Protein AF-A0A969S1Q4-F1 (afdb_monomer)

Structure (mmCIF, N/CA/C/O backbone):
data_AF-A0A969S1Q4-F1
#
_entry.id   AF-A0A969S1Q4-F1
#
loop_
_atom_site.group_PDB
_atom_site.id
_atom_site.type_symbol
_atom_site.label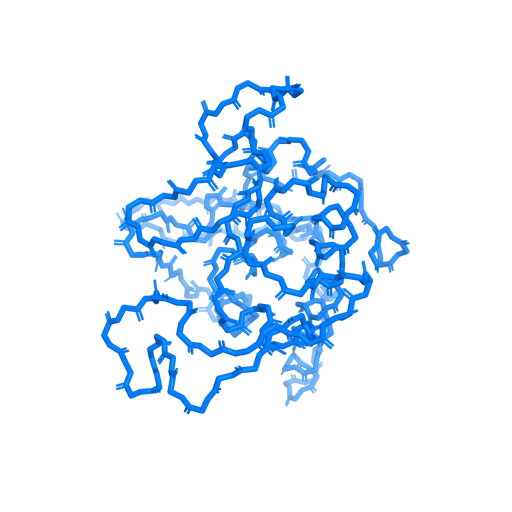_atom_id
_atom_site.label_alt_id
_atom_site.label_comp_id
_atom_site.label_asym_id
_atom_site.label_entity_id
_atom_site.label_seq_id
_atom_site.pdbx_PDB_ins_code
_atom_site.Cartn_x
_atom_site.Cartn_y
_atom_site.Cartn_z
_atom_site.occupancy
_atom_site.B_iso_or_equiv
_atom_site.auth_seq_id
_atom_site.auth_comp_id
_atom_site.auth_asym_id
_atom_site.auth_atom_id
_atom_site.pdbx_PDB_model_num
ATOM 1 N N . MET A 1 1 ? -5.983 10.208 -3.958 1.00 94.31 1 MET A N 1
ATOM 2 C CA . MET A 1 1 ? -5.210 9.302 -3.082 1.00 94.31 1 MET A CA 1
ATOM 3 C C . MET A 1 1 ? -3.833 8.985 -3.649 1.00 94.31 1 MET A C 1
ATOM 5 O O . MET A 1 1 ? -2.871 9.273 -2.961 1.00 94.31 1 MET A O 1
ATOM 9 N N . LEU A 1 2 ? -3.714 8.423 -4.861 1.00 96.69 2 LEU A N 1
ATOM 10 C CA . LEU A 1 2 ? -2.419 7.967 -5.396 1.00 96.69 2 LEU A CA 1
ATOM 11 C C . LEU A 1 2 ? -1.322 9.044 -5.424 1.00 96.69 2 LEU A C 1
ATOM 13 O O . LEU A 1 2 ? -0.219 8.782 -4.967 1.00 96.69 2 LEU A O 1
ATOM 17 N N . GLU A 1 3 ? -1.634 10.271 -5.847 1.00 96.69 3 GLU A N 1
ATOM 18 C CA . GLU A 1 3 ? -0.671 11.383 -5.782 1.00 96.69 3 GLU A CA 1
ATOM 19 C C . GLU A 1 3 ? -0.162 11.642 -4.357 1.00 96.69 3 GLU A C 1
ATOM 21 O O . GLU A 1 3 ? 1.042 11.696 -4.127 1.00 96.69 3 GLU A O 1
ATOM 26 N N . ALA A 1 4 ? -1.068 11.723 -3.379 1.00 97.44 4 ALA A N 1
ATOM 27 C CA . ALA A 1 4 ? -0.697 11.913 -1.980 1.00 97.44 4 ALA A CA 1
ATOM 28 C C . ALA A 1 4 ? 0.119 10.732 -1.430 1.00 97.44 4 ALA A C 1
ATOM 30 O O . ALA A 1 4 ? 1.036 10.943 -0.641 1.00 97.44 4 ALA A O 1
ATOM 31 N N . LEU A 1 5 ? -0.196 9.502 -1.855 1.00 98.00 5 LEU A N 1
ATOM 32 C CA . LEU A 1 5 ? 0.577 8.322 -1.479 1.00 98.00 5 LEU A CA 1
ATOM 33 C C . LEU A 1 5 ? 1.995 8.424 -2.043 1.00 98.00 5 LEU A C 1
ATOM 35 O O . LEU A 1 5 ? 2.942 8.331 -1.278 1.00 98.00 5 LEU A O 1
ATOM 39 N N . GLY A 1 6 ? 2.148 8.737 -3.332 1.00 98.25 6 GLY A N 1
ATOM 40 C CA . GLY A 1 6 ? 3.461 8.922 -3.954 1.00 98.25 6 GLY A CA 1
ATOM 41 C C . GLY A 1 6 ? 4.316 9.982 -3.255 1.00 98.25 6 GLY A C 1
ATOM 42 O O . GLY A 1 6 ? 5.503 9.763 -3.009 1.00 98.25 6 GLY A O 1
ATOM 43 N N . VAL A 1 7 ? 3.707 11.102 -2.851 1.00 98.25 7 VAL A N 1
ATOM 44 C CA . VAL A 1 7 ? 4.383 12.133 -2.046 1.00 98.25 7 VAL A CA 1
ATOM 45 C C . VAL A 1 7 ? 4.812 11.583 -0.685 1.00 98.25 7 VAL A C 1
ATOM 47 O O . VAL A 1 7 ? 5.955 11.777 -0.283 1.00 98.25 7 VAL A O 1
ATOM 50 N N . ARG A 1 8 ? 3.928 10.874 0.028 1.00 97.75 8 ARG A N 1
ATOM 51 C CA . ARG A 1 8 ? 4.230 10.316 1.359 1.00 97.75 8 ARG A CA 1
ATOM 52 C C . ARG A 1 8 ? 5.333 9.259 1.332 1.00 97.75 8 ARG A C 1
ATOM 54 O O . ARG A 1 8 ? 6.093 9.160 2.295 1.00 97.75 8 ARG A O 1
ATOM 61 N N . GLU A 1 9 ? 5.368 8.485 0.258 1.00 97.19 9 GLU A N 1
ATOM 62 C CA . GLU A 1 9 ? 6.267 7.359 0.028 1.00 97.19 9 GLU A CA 1
ATOM 63 C C . GLU A 1 9 ? 7.677 7.797 -0.398 1.00 97.19 9 GLU A C 1
ATOM 65 O O . GLU A 1 9 ? 8.672 7.184 -0.017 1.00 97.19 9 GLU A O 1
ATOM 70 N N . THR A 1 10 ? 7.778 8.877 -1.176 1.00 97.62 10 THR A N 1
ATOM 71 C CA . THR A 1 10 ? 9.056 9.334 -1.757 1.00 97.62 10 THR A CA 1
ATOM 72 C C . THR A 1 10 ? 9.608 10.607 -1.117 1.00 97.62 10 THR A C 1
ATOM 74 O O . THR A 1 10 ? 10.796 10.894 -1.242 1.00 97.62 10 THR A O 1
ATOM 77 N N . GLY A 1 11 ? 8.756 11.411 -0.475 1.00 97.19 11 GLY A N 1
ATOM 78 C CA . GLY A 1 11 ? 9.087 12.764 -0.024 1.00 97.19 11 GLY A CA 1
ATOM 79 C C . GLY A 1 11 ? 9.216 13.796 -1.154 1.00 97.19 11 GLY A C 1
ATOM 80 O O . GLY A 1 11 ? 9.502 14.960 -0.880 1.00 97.19 11 GLY A O 1
ATOM 81 N N . LEU A 1 12 ? 9.008 13.400 -2.414 1.00 98.00 12 LEU A N 1
ATOM 82 C CA . LEU A 1 12 ? 9.041 14.292 -3.573 1.00 98.00 12 LEU A CA 1
ATOM 83 C C . LEU A 1 12 ? 7.666 14.916 -3.816 1.00 98.00 12 LEU A C 1
ATOM 85 O O . LEU A 1 12 ? 6.637 14.315 -3.504 1.00 98.00 12 LEU A O 1
ATOM 89 N N . LEU A 1 13 ? 7.648 16.110 -4.409 1.00 97.56 13 LEU A N 1
ATOM 90 C CA . LEU A 1 13 ? 6.416 16.843 -4.706 1.00 97.56 13 LEU A CA 1
ATOM 91 C C . LEU A 1 13 ? 5.516 16.079 -5.690 1.00 97.56 13 LEU A C 1
ATOM 93 O O . LEU A 1 13 ? 5.988 15.315 -6.531 1.00 97.56 13 LEU A O 1
ATOM 97 N N . SER A 1 14 ? 4.203 16.312 -5.596 1.00 96.44 14 SER A N 1
ATOM 98 C CA . SER A 1 14 ? 3.231 15.723 -6.526 1.00 96.44 14 SER A CA 1
ATOM 99 C C . SER A 1 14 ? 3.554 16.138 -7.962 1.00 96.44 14 SER A C 1
ATOM 101 O O . SER A 1 14 ? 3.883 17.296 -8.222 1.00 96.44 14 SER A O 1
ATOM 103 N N . GLY A 1 15 ? 3.485 15.176 -8.882 1.00 93.88 15 GLY A N 1
ATOM 104 C CA . GLY A 1 15 ? 3.857 15.367 -10.282 1.00 93.88 15 GLY A CA 1
ATOM 105 C C . GLY A 1 15 ? 5.363 15.362 -10.580 1.00 93.88 15 GLY A C 1
ATOM 106 O O . GLY A 1 15 ? 5.715 15.426 -11.757 1.00 93.88 15 GLY A O 1
ATOM 107 N N . ASP A 1 16 ? 6.257 15.245 -9.588 1.00 97.75 16 ASP A N 1
ATOM 108 C CA . ASP A 1 16 ? 7.690 15.077 -9.865 1.00 97.75 16 ASP A CA 1
ATOM 109 C C . ASP A 1 16 ? 7.940 13.702 -10.524 1.00 97.75 16 ASP A C 1
ATOM 111 O O . ASP A 1 16 ? 7.713 12.663 -9.893 1.00 97.75 16 ASP A O 1
ATOM 115 N N . PRO A 1 17 ? 8.434 13.642 -11.778 1.00 96.44 17 PRO A N 1
ATOM 116 C CA . PRO A 1 17 ? 8.669 12.373 -12.465 1.00 96.44 17 PRO A CA 1
ATOM 117 C C . PRO A 1 17 ? 9.709 11.489 -11.761 1.00 96.44 17 PRO A C 1
ATOM 119 O O . PRO A 1 17 ? 9.701 10.271 -11.953 1.00 96.44 17 PRO A O 1
ATOM 122 N N . LYS A 1 18 ? 10.572 12.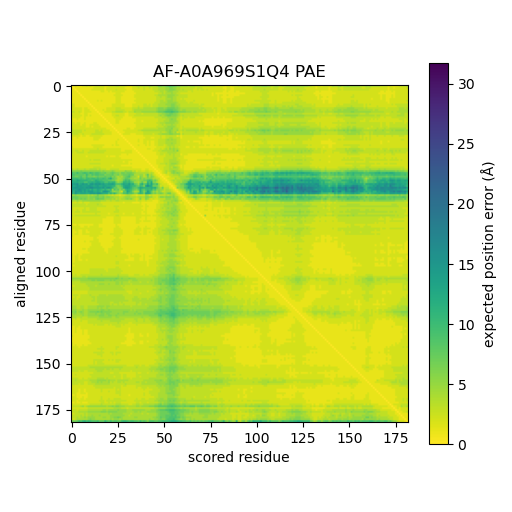060 -10.909 1.00 98.00 18 LYS A N 1
ATOM 123 C CA . LYS A 1 18 ? 11.550 11.297 -10.124 1.00 98.00 18 LYS A CA 1
ATOM 124 C C . LYS A 1 18 ? 10.899 10.376 -9.099 1.00 98.00 18 LYS A C 1
ATOM 126 O O . LYS A 1 18 ? 11.549 9.424 -8.677 1.00 98.00 18 LYS A O 1
ATOM 131 N N . GLN A 1 19 ? 9.623 10.579 -8.757 1.00 98.50 19 GLN A N 1
ATOM 132 C CA . GLN A 1 19 ? 8.876 9.642 -7.916 1.00 98.50 19 GLN A CA 1
ATOM 133 C C . GLN A 1 19 ? 8.931 8.214 -8.473 1.00 98.50 19 GLN A C 1
ATOM 135 O O . GLN A 1 19 ? 9.213 7.275 -7.736 1.00 98.50 19 GLN A O 1
ATOM 140 N N . TYR A 1 20 ? 8.745 8.038 -9.785 1.00 98.62 20 TYR A N 1
ATOM 141 C CA . TYR A 1 20 ? 8.738 6.713 -10.418 1.00 98.62 20 TYR A CA 1
ATOM 142 C C . TYR A 1 20 ? 10.112 6.041 -10.458 1.00 98.62 20 TYR A C 1
ATOM 144 O O . TYR A 1 20 ? 10.186 4.820 -10.582 1.00 98.62 20 TYR A O 1
ATOM 152 N N . GLN A 1 21 ? 11.188 6.819 -10.342 1.00 98.31 21 GLN A N 1
ATOM 153 C CA . GLN A 1 21 ? 12.570 6.336 -10.357 1.00 98.31 21 GLN A CA 1
ATOM 154 C C . GLN A 1 21 ? 13.163 6.208 -8.947 1.00 98.31 21 GLN A C 1
ATOM 156 O O . GLN A 1 21 ? 14.317 5.809 -8.804 1.00 98.31 21 GLN A O 1
ATOM 161 N N . PHE A 1 22 ? 12.391 6.549 -7.912 1.00 97.94 22 PHE A N 1
ATOM 162 C CA . PHE A 1 22 ? 12.864 6.574 -6.538 1.00 97.94 22 PHE A CA 1
ATOM 163 C C . PHE A 1 22 ? 13.159 5.164 -6.018 1.00 97.94 22 PHE A C 1
ATOM 165 O O . PHE A 1 22 ? 12.398 4.225 -6.251 1.00 97.94 22 PHE A O 1
ATOM 172 N N . GLU A 1 23 ? 14.244 5.027 -5.266 1.00 97.12 23 GLU A N 1
ATOM 173 C CA . GLU A 1 23 ? 14.559 3.830 -4.496 1.00 97.12 23 GLU A CA 1
ATOM 174 C C . GLU A 1 23 ? 15.027 4.254 -3.109 1.00 97.12 23 GLU A C 1
ATOM 176 O O . GLU A 1 23 ? 15.931 5.082 -2.982 1.00 97.12 23 GLU A O 1
ATOM 181 N N . ASN A 1 24 ? 14.402 3.704 -2.069 1.00 93.50 24 ASN A N 1
ATOM 182 C CA . ASN A 1 24 ? 14.787 4.021 -0.700 1.00 93.50 24 ASN A CA 1
ATOM 183 C C . ASN A 1 24 ? 15.969 3.150 -0.219 1.00 93.50 24 ASN A C 1
ATOM 185 O O . ASN A 1 24 ? 16.276 2.120 -0.825 1.00 93.50 24 ASN A O 1
ATOM 189 N N . PRO A 1 25 ? 16.620 3.499 0.908 1.00 91.44 25 PRO A N 1
ATOM 190 C CA . PRO A 1 25 ? 17.728 2.711 1.462 1.00 91.44 25 PRO A CA 1
ATOM 191 C C . PRO A 1 25 ? 17.381 1.262 1.857 1.00 91.44 25 PRO A C 1
ATOM 193 O O . PRO A 1 25 ? 18.283 0.461 2.079 1.00 91.44 25 PRO A O 1
ATOM 196 N N . LEU A 1 26 ? 16.091 0.914 1.947 1.00 88.75 26 LEU A N 1
ATOM 197 C CA . LEU A 1 26 ? 15.588 -0.445 2.200 1.00 88.75 26 LEU A CA 1
ATOM 198 C C . LEU A 1 26 ? 15.234 -1.201 0.900 1.00 88.75 26 LEU A C 1
ATOM 200 O O . LEU A 1 26 ? 14.596 -2.265 0.955 1.00 88.75 26 LEU A O 1
ATOM 204 N N . SER A 1 27 ? 15.639 -0.640 -0.246 1.00 92.62 27 SER A N 1
ATOM 205 C CA . SER A 1 27 ? 15.500 -1.161 -1.609 1.00 92.62 27 SER A CA 1
ATOM 206 C C . SER A 1 27 ? 14.059 -1.383 -2.074 1.00 92.62 27 SER A C 1
ATOM 208 O O . SER A 1 27 ? 13.798 -2.229 -2.935 1.00 92.62 27 SER A O 1
ATOM 210 N N . PHE A 1 28 ? 13.112 -0.618 -1.523 1.00 95.31 28 PHE A N 1
ATOM 211 C CA . PHE A 1 28 ? 11.793 -0.459 -2.134 1.00 95.31 28 PHE A CA 1
ATOM 212 C C . PHE A 1 28 ? 11.875 0.532 -3.294 1.00 95.31 28 PHE A C 1
ATOM 214 O O . PHE A 1 28 ? 12.630 1.500 -3.227 1.00 95.31 28 PHE A O 1
ATOM 221 N N . ILE A 1 29 ? 11.112 0.279 -4.358 1.00 98.12 29 ILE A N 1
ATOM 222 C CA . ILE A 1 29 ? 11.301 0.954 -5.648 1.00 98.12 29 ILE A CA 1
ATOM 223 C C . ILE A 1 29 ? 10.025 1.620 -6.168 1.00 98.12 29 ILE A C 1
ATOM 225 O O . ILE A 1 29 ? 8.917 1.126 -5.968 1.00 98.12 29 ILE A O 1
ATOM 229 N N . GLY A 1 30 ? 10.194 2.698 -6.926 1.00 98.50 30 GLY A N 1
ATOM 230 C CA . GLY A 1 30 ? 9.130 3.407 -7.624 1.00 98.50 30 GLY A CA 1
ATOM 231 C C . GLY A 1 30 ? 8.284 4.314 -6.734 1.00 98.50 30 GLY A C 1
ATOM 232 O O . GLY A 1 30 ? 8.464 4.388 -5.519 1.00 98.50 30 GLY A O 1
ATOM 233 N N . LYS A 1 31 ? 7.306 4.983 -7.352 1.00 98.75 31 LYS A N 1
ATOM 234 C CA . LYS A 1 31 ? 6.470 6.015 -6.712 1.00 98.75 31 LYS A CA 1
ATOM 235 C C . LYS A 1 31 ? 5.746 5.502 -5.468 1.00 98.75 31 LYS A C 1
ATOM 237 O O . LYS A 1 31 ? 5.519 6.263 -4.539 1.00 98.75 31 LYS A O 1
ATOM 242 N N . TYR A 1 32 ? 5.430 4.209 -5.442 1.00 98.50 32 TYR A N 1
ATOM 243 C CA . TYR A 1 32 ? 4.649 3.556 -4.391 1.00 98.50 32 TYR A CA 1
ATOM 244 C C . TYR A 1 32 ? 5.462 2.557 -3.552 1.00 98.50 32 TYR A C 1
ATOM 246 O O . TYR A 1 32 ? 4.879 1.627 -3.007 1.00 98.50 32 TYR A O 1
ATOM 254 N N . GLN A 1 33 ? 6.797 2.684 -3.524 1.00 97.56 33 GLN A N 1
ATOM 255 C CA . GLN A 1 33 ? 7.708 1.838 -2.730 1.00 97.56 33 GLN A CA 1
ATOM 256 C C . GLN A 1 33 ? 7.386 0.336 -2.833 1.00 97.56 33 GLN A C 1
ATOM 258 O O . GLN A 1 33 ? 7.159 -0.357 -1.843 1.00 97.56 33 GLN A O 1
ATOM 263 N N . PHE A 1 34 ? 7.374 -0.206 -4.050 1.00 97.69 34 PHE A N 1
ATOM 264 C CA . PHE A 1 34 ? 7.146 -1.630 -4.274 1.00 97.69 34 PHE A CA 1
ATOM 265 C C . PHE A 1 34 ? 8.293 -2.467 -3.696 1.00 97.69 34 PHE A C 1
ATOM 267 O O . PHE A 1 34 ? 9.466 -2.231 -3.990 1.00 97.69 34 PHE A O 1
ATOM 274 N N . GLY A 1 35 ? 7.951 -3.483 -2.903 1.00 94.06 35 GLY A N 1
ATOM 275 C CA . GLY A 1 35 ? 8.889 -4.509 -2.440 1.00 94.06 35 GLY A CA 1
ATOM 276 C C . GLY A 1 35 ? 8.829 -5.780 -3.291 1.00 94.06 35 GLY A C 1
ATOM 277 O O . GLY A 1 35 ? 7.844 -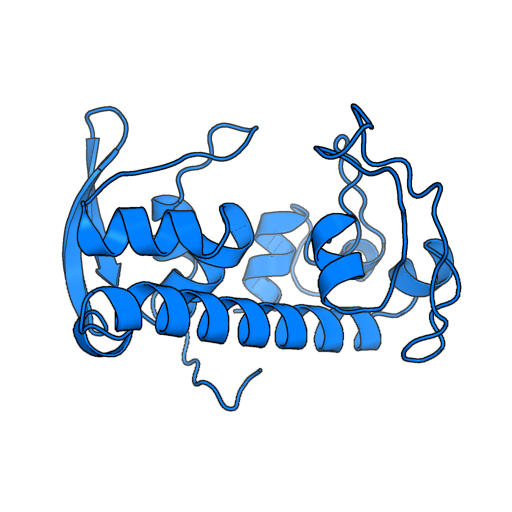6.022 -3.993 1.00 94.06 35 GLY A O 1
ATOM 278 N N . GLU A 1 36 ? 9.850 -6.634 -3.177 1.00 92.50 36 GLU A N 1
ATOM 279 C CA . GLU A 1 36 ? 9.932 -7.899 -3.925 1.00 92.50 36 GLU A CA 1
ATOM 280 C C . GLU A 1 36 ? 8.703 -8.787 -3.716 1.00 92.50 36 GLU A C 1
ATOM 282 O O . GLU A 1 36 ? 8.103 -9.222 -4.694 1.00 92.50 36 GLU A O 1
ATOM 287 N N . ILE A 1 37 ? 8.270 -8.993 -2.465 1.00 91.56 37 ILE A N 1
ATOM 288 C CA . ILE A 1 37 ? 7.093 -9.821 -2.148 1.00 91.56 37 ILE A CA 1
ATOM 289 C C . ILE A 1 37 ? 5.859 -9.321 -2.899 1.00 91.56 37 ILE A C 1
ATOM 291 O O . ILE A 1 37 ? 5.119 -10.117 -3.473 1.00 91.56 37 ILE A O 1
ATOM 295 N N . LEU A 1 38 ? 5.634 -8.006 -2.921 1.00 95.44 38 LEU A N 1
ATOM 296 C CA . LEU A 1 38 ? 4.480 -7.443 -3.607 1.00 95.44 38 LEU A CA 1
ATOM 297 C C . LEU A 1 38 ? 4.577 -7.688 -5.115 1.00 95.44 38 LEU A C 1
ATOM 299 O O . LEU A 1 38 ? 3.626 -8.189 -5.706 1.00 95.44 38 LEU A O 1
ATOM 303 N N . LEU A 1 39 ? 5.730 -7.428 -5.737 1.00 97.38 39 LEU A N 1
ATOM 304 C CA . LEU A 1 39 ? 5.901 -7.673 -7.174 1.00 97.38 39 LEU A CA 1
ATOM 305 C C . LEU A 1 39 ? 5.875 -9.164 -7.546 1.00 97.38 39 LEU A C 1
ATOM 307 O O . LEU A 1 39 ? 5.467 -9.490 -8.664 1.00 97.38 39 LEU A O 1
ATOM 311 N N . ILE A 1 40 ? 6.215 -10.068 -6.620 1.00 95.88 40 ILE A N 1
ATOM 312 C CA . ILE A 1 40 ? 5.985 -11.515 -6.761 1.00 95.88 40 ILE A CA 1
ATOM 313 C C . ILE A 1 40 ? 4.488 -11.815 -6.759 1.00 95.88 40 ILE A C 1
ATOM 315 O O . ILE A 1 40 ? 3.991 -12.452 -7.687 1.00 95.88 40 ILE A O 1
ATOM 319 N N . ARG A 1 41 ? 3.744 -11.308 -5.768 1.00 95.69 41 ARG A N 1
ATOM 320 C CA . ARG A 1 41 ? 2.287 -11.504 -5.671 1.00 95.69 41 ARG A CA 1
ATOM 321 C C . ARG A 1 41 ? 1.538 -10.946 -6.880 1.00 95.69 41 ARG A C 1
ATOM 323 O O . ARG A 1 41 ? 0.566 -11.547 -7.325 1.00 95.69 41 ARG A O 1
ATOM 330 N N . LEU A 1 42 ? 2.007 -9.828 -7.430 1.00 97.94 42 LEU A N 1
ATOM 331 C CA . LEU A 1 42 ? 1.457 -9.218 -8.641 1.00 97.94 42 LEU A CA 1
ATOM 332 C C . LEU A 1 42 ? 1.955 -9.886 -9.935 1.00 97.94 42 LEU A C 1
ATOM 334 O O . LEU A 1 42 ? 1.493 -9.548 -11.023 1.00 97.94 42 LEU A O 1
ATOM 338 N N . GLY A 1 43 ? 2.897 -10.828 -9.854 1.00 98.00 43 GLY A N 1
ATOM 339 C CA . GLY A 1 43 ? 3.402 -11.583 -10.999 1.00 98.00 43 GLY A CA 1
ATOM 340 C C . GLY A 1 43 ? 4.338 -10.806 -11.927 1.00 98.00 43 GLY A C 1
ATOM 341 O O . GLY A 1 43 ? 4.567 -11.257 -13.048 1.00 98.00 43 GLY A O 1
ATOM 342 N N . TYR A 1 44 ? 4.885 -9.665 -11.499 1.00 98.25 44 TYR A N 1
ATOM 343 C CA . TYR A 1 44 ? 5.939 -8.935 -12.224 1.00 98.25 44 TYR A CA 1
ATOM 344 C C . TYR A 1 44 ? 7.323 -9.554 -12.012 1.00 98.25 44 TYR A C 1
ATOM 346 O O . TYR A 1 44 ? 8.216 -9.401 -12.848 1.00 98.25 44 TYR A O 1
ATOM 354 N N . TYR A 1 45 ? 7.489 -10.281 -10.911 1.00 97.50 45 TYR A N 1
ATOM 355 C CA . TYR A 1 45 ? 8.771 -10.785 -10.455 1.00 97.50 45 TYR A CA 1
ATOM 356 C C . TYR A 1 45 ? 8.644 -12.213 -9.903 1.00 97.50 45 TYR A C 1
ATOM 358 O O . TYR A 1 45 ? 7.561 -12.646 -9.517 1.00 97.50 45 TYR A O 1
ATOM 366 N N . LYS A 1 46 ? 9.733 -12.980 -9.923 1.00 94.75 46 LYS A N 1
ATOM 367 C CA . LYS A 1 46 ? 9.822 -14.345 -9.389 1.00 94.75 46 LYS A CA 1
ATOM 368 C C . LYS A 1 46 ? 11.162 -14.517 -8.694 1.00 94.75 46 LYS A C 1
ATOM 370 O O . LYS A 1 46 ? 12.191 -14.288 -9.319 1.00 94.75 46 LYS A O 1
ATOM 375 N N . ALA A 1 47 ? 11.146 -14.965 -7.450 1.00 90.88 47 ALA A N 1
ATOM 376 C CA . ALA A 1 47 ? 12.345 -15.311 -6.706 1.00 90.88 47 ALA A CA 1
ATOM 377 C C . ALA A 1 47 ? 12.015 -16.452 -5.741 1.00 90.88 47 ALA A C 1
ATOM 379 O O . ALA A 1 47 ? 10.943 -16.439 -5.134 1.00 90.88 47 ALA A O 1
ATOM 380 N N . ASP A 1 48 ? 12.926 -17.415 -5.614 1.00 83.25 48 ASP A N 1
ATOM 381 C CA . ASP A 1 48 ? 12.799 -18.517 -4.651 1.00 83.25 48 ASP A CA 1
ATOM 382 C C . ASP A 1 48 ? 13.335 -18.114 -3.269 1.00 83.25 48 ASP A C 1
ATOM 384 O O . ASP A 1 48 ? 12.857 -18.596 -2.246 1.00 83.25 48 ASP A O 1
ATOM 388 N N . ILE A 1 49 ? 14.287 -17.175 -3.252 1.00 79.00 49 ILE A N 1
ATOM 389 C CA . ILE A 1 49 ? 14.869 -16.549 -2.066 1.00 79.00 49 ILE A CA 1
ATOM 390 C C . ILE A 1 49 ? 14.634 -15.041 -2.184 1.00 79.00 49 ILE A C 1
ATOM 392 O O . ILE A 1 49 ? 14.976 -14.443 -3.202 1.00 79.00 49 ILE A O 1
ATOM 396 N N . TYR A 1 50 ? 14.030 -14.431 -1.167 1.00 80.94 50 TYR A N 1
ATOM 397 C CA . TYR A 1 50 ? 13.743 -12.992 -1.126 1.00 80.94 50 TYR A CA 1
ATOM 398 C C . TYR A 1 50 ? 13.669 -12.497 0.320 1.00 80.94 50 TYR A C 1
ATOM 400 O O . TYR A 1 50 ? 13.688 -13.294 1.262 1.00 80.94 50 TYR A O 1
ATOM 408 N N . TYR A 1 51 ? 13.592 -11.177 0.518 1.00 76.50 51 TYR A N 1
ATOM 409 C CA . TYR A 1 51 ? 13.538 -10.589 1.860 1.00 76.50 51 TYR A CA 1
ATOM 410 C C . TYR A 1 51 ? 12.432 -11.208 2.733 1.00 76.50 51 TYR A C 1
ATOM 412 O O . TYR A 1 51 ? 11.255 -11.151 2.379 1.00 76.50 51 TYR A O 1
ATOM 420 N N . GLY A 1 52 ? 12.804 -11.778 3.884 1.00 76.12 52 GLY A N 1
ATOM 421 C CA . GLY A 1 52 ? 11.874 -12.478 4.784 1.00 76.12 52 GLY A CA 1
ATOM 422 C C . GLY A 1 52 ? 11.595 -13.942 4.412 1.00 76.12 52 GLY A C 1
ATOM 423 O O . GLY A 1 52 ? 10.818 -14.606 5.094 1.00 76.12 52 GLY A O 1
ATOM 424 N N . HIS A 1 53 ? 12.241 -14.458 3.364 1.00 75.75 53 HIS A N 1
ATOM 425 C CA . HIS A 1 53 ? 12.219 -15.858 2.945 1.00 75.75 53 HIS A CA 1
ATOM 426 C C . HIS A 1 53 ? 13.603 -16.270 2.411 1.00 75.75 53 HIS A C 1
ATOM 428 O O . HIS A 1 53 ? 13.819 -16.432 1.212 1.00 75.75 53 HIS A O 1
ATOM 434 N N . GLY A 1 54 ? 14.570 -16.379 3.325 1.00 72.81 54 GLY A N 1
ATOM 435 C CA . GLY A 1 54 ? 15.937 -16.826 3.033 1.00 72.81 54 GLY A CA 1
ATOM 436 C C . GLY A 1 54 ? 16.939 -15.727 2.657 1.00 72.81 54 GLY A C 1
ATOM 437 O O . GLY A 1 54 ? 18.128 -16.023 2.603 1.00 72.81 54 GLY A O 1
ATOM 438 N N . ALA A 1 55 ? 16.501 -14.480 2.437 1.00 74.31 55 ALA A N 1
ATOM 439 C CA . ALA A 1 55 ? 17.395 -13.326 2.296 1.00 74.31 55 ALA A CA 1
ATOM 440 C C . ALA A 1 55 ? 17.148 -12.258 3.369 1.00 74.31 55 ALA A C 1
ATOM 442 O O . ALA A 1 55 ? 16.007 -11.974 3.750 1.00 74.31 55 ALA A O 1
ATOM 443 N N . ASP A 1 56 ? 18.238 -11.606 3.776 1.00 74.81 56 ASP A N 1
ATOM 444 C CA . ASP A 1 56 ? 18.243 -10.532 4.777 1.00 74.81 56 ASP A CA 1
ATOM 445 C C . ASP A 1 56 ? 17.978 -9.144 4.169 1.00 74.81 56 ASP A C 1
ATOM 447 O O . ASP A 1 56 ? 17.786 -8.163 4.887 1.00 74.81 56 ASP A O 1
ATOM 451 N N . LYS A 1 57 ? 17.947 -9.038 2.834 1.00 74.31 57 LYS A N 1
ATOM 452 C CA . LYS A 1 57 ? 17.735 -7.784 2.094 1.00 74.31 57 LYS A CA 1
ATOM 453 C C . LYS A 1 57 ? 16.956 -8.005 0.795 1.00 74.31 57 LYS A C 1
ATOM 455 O O . LYS A 1 57 ? 16.869 -9.128 0.313 1.00 74.31 57 LYS A O 1
ATOM 460 N N . LYS A 1 58 ? 16.405 -6.917 0.242 1.00 76.38 58 LYS A N 1
ATOM 461 C CA . LYS A 1 58 ? 15.775 -6.892 -1.089 1.00 76.38 58 LYS A CA 1
ATOM 462 C C . LYS A 1 58 ? 16.831 -6.516 -2.117 1.00 76.38 58 LYS A C 1
ATOM 464 O O . LYS A 1 58 ? 17.169 -5.345 -2.247 1.00 76.38 58 LYS A O 1
ATOM 469 N N . ASP A 1 59 ? 17.398 -7.488 -2.804 1.00 81.12 59 ASP A N 1
ATOM 470 C CA . ASP A 1 59 ? 18.508 -7.252 -3.732 1.00 81.12 59 ASP A CA 1
ATOM 471 C C . ASP A 1 59 ? 18.139 -7.453 -5.201 1.00 81.12 59 ASP A C 1
ATOM 473 O O . ASP A 1 59 ? 18.968 -7.203 -6.075 1.00 81.12 59 ASP A O 1
ATOM 477 N N . TRP A 1 60 ? 16.883 -7.807 -5.482 1.00 88.50 60 TRP A N 1
ATOM 478 C CA . TRP A 1 60 ? 16.366 -7.942 -6.836 1.00 88.50 60 TRP A CA 1
ATOM 479 C C . TRP A 1 60 ? 17.123 -9.007 -7.672 1.00 88.50 60 TRP A C 1
ATOM 481 O O . TRP A 1 60 ? 17.234 -8.860 -8.891 1.00 88.50 60 TRP A O 1
ATOM 491 N N . GLN A 1 61 ? 17.618 -10.084 -7.030 1.00 85.62 61 GLN A N 1
ATOM 492 C CA . GLN A 1 61 ? 18.404 -11.173 -7.654 1.00 85.62 61 GLN A CA 1
ATOM 493 C C . GLN A 1 61 ? 17.603 -12.252 -8.414 1.00 85.62 61 GLN A C 1
ATOM 495 O O . GLN A 1 61 ? 18.172 -13.077 -9.127 1.00 85.62 61 GLN A O 1
ATOM 500 N N . GLY A 1 62 ? 16.286 -12.277 -8.261 1.00 88.62 62 GLY A N 1
ATOM 501 C CA . GLY A 1 62 ? 15.366 -13.128 -9.007 1.00 88.62 62 GLY A CA 1
ATOM 502 C C . GLY A 1 62 ? 15.138 -12.673 -10.453 1.00 88.62 62 GLY A C 1
ATOM 503 O O . GLY A 1 62 ? 15.941 -11.985 -11.082 1.00 88.62 62 GLY A O 1
ATOM 504 N N . ARG A 1 63 ? 14.002 -13.079 -11.022 1.00 95.19 63 ARG A N 1
ATOM 505 C CA . ARG A 1 63 ? 13.680 -12.913 -12.441 1.00 95.19 63 ARG A CA 1
ATOM 506 C C . ARG A 1 63 ? 12.393 -12.129 -12.660 1.00 95.19 63 ARG A C 1
ATOM 508 O O . ARG A 1 63 ? 11.318 -12.517 -12.210 1.00 95.19 63 ARG A O 1
ATOM 515 N N . TRP A 1 64 ? 12.480 -11.088 -13.477 1.00 97.50 64 TRP A N 1
ATOM 516 C CA . TRP A 1 64 ? 11.324 -10.356 -13.994 1.00 97.50 64 TRP A CA 1
ATOM 517 C C . TRP A 1 64 ? 10.575 -11.177 -15.054 1.00 97.50 64 TRP A C 1
ATOM 519 O O . TRP A 1 64 ? 11.173 -11.878 -15.875 1.00 97.50 64 TRP A O 1
ATOM 529 N N . THR A 1 65 ? 9.245 -11.132 -15.030 1.00 98.00 65 THR A N 1
ATOM 530 C CA . THR A 1 65 ? 8.399 -12.092 -15.764 1.00 98.00 65 THR A CA 1
ATOM 531 C C . THR A 1 65 ? 8.034 -11.667 -17.181 1.00 98.00 65 THR A C 1
ATOM 533 O O . THR A 1 65 ? 7.460 -12.478 -17.907 1.00 98.00 65 THR A O 1
ATOM 536 N N . LYS A 1 66 ? 8.353 -10.428 -17.584 1.00 97.81 66 LYS A N 1
ATOM 537 C CA . LYS A 1 66 ? 7.850 -9.764 -18.802 1.00 97.81 66 LYS A CA 1
ATOM 538 C C . LYS A 1 66 ? 6.365 -9.393 -18.755 1.00 97.81 66 LYS A C 1
ATOM 540 O O . LYS A 1 66 ? 5.822 -8.969 -19.776 1.00 97.81 66 LYS A O 1
ATOM 545 N N . LYS A 1 67 ? 5.693 -9.497 -17.598 1.00 98.31 67 LYS A N 1
ATOM 546 C CA . LYS A 1 67 ? 4.325 -8.979 -17.435 1.00 98.31 67 LYS A CA 1
ATOM 547 C C . LYS A 1 67 ? 4.298 -7.495 -17.813 1.00 98.31 67 LYS A C 1
ATOM 549 O O . LYS A 1 67 ? 5.140 -6.727 -17.357 1.00 98.31 67 LYS A O 1
ATOM 554 N N . LYS A 1 68 ? 3.364 -7.114 -18.694 1.00 98.00 68 LYS A N 1
ATOM 555 C CA . LYS A 1 68 ? 3.262 -5.751 -19.261 1.00 98.00 68 LYS A CA 1
ATOM 556 C C . LYS A 1 68 ? 4.577 -5.254 -19.886 1.00 98.00 68 LYS A C 1
ATOM 558 O O . LYS A 1 68 ? 4.888 -4.071 -19.864 1.00 98.00 68 LYS A O 1
ATOM 563 N N . GLY A 1 69 ? 5.374 -6.177 -20.421 1.00 97.88 69 GLY A N 1
ATOM 564 C CA . GLY A 1 69 ? 6.670 -5.881 -21.021 1.00 97.88 69 GLY A CA 1
ATOM 565 C C . GLY A 1 69 ? 7.802 -5.642 -20.019 1.00 97.88 69 GLY A C 1
ATOM 566 O O . GLY A 1 69 ? 8.912 -5.379 -20.466 1.00 97.88 69 GLY A O 1
ATOM 567 N N . ILE A 1 70 ? 7.584 -5.751 -18.705 1.00 98.44 70 ILE A N 1
ATOM 568 C CA . ILE A 1 70 ? 8.616 -5.491 -17.690 1.00 98.44 70 ILE A CA 1
ATOM 569 C C . ILE A 1 70 ? 9.534 -6.703 -17.509 1.00 98.44 70 ILE A C 1
ATOM 571 O O . ILE A 1 70 ? 9.158 -7.716 -16.920 1.00 98.44 70 ILE A O 1
ATOM 575 N N . ASP A 1 71 ? 10.760 -6.583 -18.007 1.00 97.62 71 ASP A N 1
ATOM 576 C CA . ASP A 1 71 ? 11.803 -7.617 -17.997 1.00 97.62 71 ASP A CA 1
ATOM 577 C C . ASP A 1 71 ? 13.004 -7.269 -17.100 1.00 97.62 71 ASP A C 1
ATOM 579 O O . ASP A 1 71 ? 13.939 -8.060 -16.992 1.00 97.62 71 ASP A O 1
ATOM 583 N N . SER A 1 72 ? 12.983 -6.108 -16.443 1.00 97.75 72 SER A N 1
ATOM 584 C CA . SER A 1 72 ? 14.050 -5.640 -15.558 1.00 97.75 72 SER A CA 1
ATOM 585 C C . SER A 1 72 ? 13.553 -4.571 -14.583 1.00 97.75 72 SER A C 1
ATOM 587 O O . SER A 1 72 ? 12.579 -3.862 -14.857 1.00 97.75 72 SER A O 1
ATOM 589 N N . LYS A 1 73 ? 14.281 -4.396 -13.471 1.00 97.50 73 LYS A N 1
ATOM 590 C CA . LYS A 1 73 ? 14.052 -3.320 -12.492 1.00 97.50 73 LYS A CA 1
ATOM 591 C C . LYS A 1 73 ? 14.116 -1.940 -13.143 1.00 97.50 73 LYS A C 1
ATOM 593 O O . LYS A 1 73 ? 13.236 -1.115 -12.922 1.00 97.50 73 LYS A O 1
ATOM 598 N N . LEU A 1 74 ? 15.126 -1.707 -13.986 1.00 97.75 74 LEU A N 1
ATOM 599 C CA . LEU A 1 74 ? 15.288 -0.439 -14.697 1.00 97.75 74 LEU A CA 1
ATOM 600 C C . LEU A 1 74 ? 14.072 -0.133 -15.580 1.00 97.75 74 LEU A C 1
ATOM 602 O O . LEU A 1 74 ? 13.599 1.001 -15.602 1.00 97.75 74 LEU A O 1
ATOM 606 N N . LYS A 1 75 ? 13.530 -1.137 -16.277 1.00 98.38 75 LYS A N 1
ATOM 607 C CA . LYS A 1 75 ? 12.335 -0.956 -17.106 1.00 98.38 75 LYS A CA 1
ATOM 608 C C . LYS A 1 75 ? 11.093 -0.668 -16.268 1.00 98.38 75 LYS A C 1
ATOM 610 O O . LYS A 1 75 ? 10.304 0.184 -16.661 1.00 98.38 75 LYS A O 1
ATOM 615 N N . PHE A 1 76 ? 10.944 -1.307 -15.106 1.00 98.69 76 PHE A N 1
ATOM 616 C CA . PHE A 1 76 ? 9.864 -1.001 -14.161 1.00 98.69 76 PHE A CA 1
ATOM 617 C C . PHE A 1 76 ? 9.931 0.452 -13.658 1.00 98.69 76 PHE A C 1
ATOM 619 O O . PHE A 1 76 ? 8.936 1.176 -13.717 1.00 98.69 76 PHE A O 1
ATOM 626 N N . LEU A 1 77 ? 11.117 0.910 -13.239 1.00 98.44 77 LEU A N 1
ATOM 627 C CA . LEU A 1 77 ? 11.356 2.287 -12.779 1.00 98.44 77 LEU A CA 1
ATOM 628 C C . LEU A 1 77 ? 11.125 3.341 -13.879 1.00 98.44 77 LEU A C 1
ATOM 630 O O . LEU A 1 77 ? 10.741 4.468 -13.587 1.00 98.44 77 LEU A O 1
ATOM 634 N N . ASN A 1 78 ? 11.302 2.969 -15.149 1.00 98.38 78 ASN A N 1
ATOM 635 C CA . ASN A 1 78 ? 11.048 3.837 -16.304 1.00 98.38 78 ASN A CA 1
ATOM 636 C C . ASN A 1 78 ? 9.666 3.635 -16.949 1.00 98.38 78 ASN A C 1
ATOM 638 O O . ASN A 1 78 ? 9.435 4.117 -18.055 1.00 98.38 78 ASN A O 1
ATOM 642 N N . SER A 1 79 ? 8.735 2.947 -16.277 1.00 98.62 79 SER A N 1
ATOM 643 C CA . SER A 1 79 ? 7.379 2.705 -16.790 1.00 98.62 79 SER A CA 1
ATOM 644 C C . SER A 1 79 ? 6.301 3.261 -15.846 1.00 98.62 79 SER A C 1
ATOM 646 O O . SER A 1 79 ? 5.641 2.473 -15.163 1.00 98.62 79 SER A O 1
ATOM 648 N N . PRO A 1 80 ? 6.071 4.593 -15.813 1.00 98.50 80 PRO A N 1
ATOM 649 C CA . PRO A 1 80 ? 5.076 5.217 -14.937 1.00 98.50 80 PRO A CA 1
ATOM 650 C C . PRO A 1 80 ? 3.693 4.563 -15.011 1.00 98.50 80 PRO A C 1
ATOM 652 O O . PRO A 1 80 ? 3.155 4.149 -13.990 1.00 98.50 80 PRO A O 1
ATOM 655 N N . ASN A 1 81 ? 3.168 4.347 -16.223 1.00 98.56 81 ASN A N 1
ATOM 656 C CA . ASN A 1 81 ? 1.856 3.718 -16.421 1.00 98.56 81 ASN A CA 1
ATOM 657 C C . ASN A 1 81 ? 1.780 2.310 -15.813 1.00 98.56 81 ASN A C 1
ATOM 659 O O . ASN A 1 81 ? 0.749 1.925 -15.273 1.00 98.56 81 ASN A O 1
ATOM 663 N N . VAL A 1 82 ? 2.878 1.548 -15.846 1.00 98.75 82 VAL A N 1
ATOM 664 C CA . VAL A 1 82 ? 2.909 0.209 -15.248 1.00 98.75 82 VAL A CA 1
ATOM 665 C C . VAL A 1 82 ? 2.930 0.282 -13.722 1.00 98.75 82 VAL A C 1
ATOM 667 O O . VAL A 1 82 ? 2.313 -0.560 -13.078 1.00 98.75 82 VAL A O 1
ATOM 670 N N . GLN A 1 83 ? 3.571 1.290 -13.124 1.00 98.75 83 GLN A N 1
ATOM 671 C CA . GLN A 1 83 ? 3.503 1.503 -11.674 1.00 98.75 83 GLN A CA 1
ATOM 672 C C . GLN A 1 83 ? 2.094 1.920 -11.228 1.00 98.75 83 GLN A C 1
ATOM 674 O O . GLN A 1 83 ? 1.612 1.421 -10.213 1.00 98.75 83 GLN A O 1
ATOM 679 N N . GLU A 1 84 ? 1.416 2.771 -12.005 1.00 98.38 84 GLU A N 1
ATOM 680 C CA . GLU A 1 84 ? 0.019 3.172 -11.770 1.00 98.38 84 GLU A CA 1
ATOM 681 C C . GLU A 1 84 ? -0.960 1.989 -11.884 1.00 98.38 84 GLU A C 1
ATOM 683 O O . GLU A 1 84 ? -1.893 1.863 -11.090 1.00 98.38 84 GLU A O 1
ATOM 688 N N . GLU A 1 85 ? -0.738 1.079 -12.836 1.00 98.50 85 GLU A N 1
ATOM 689 C CA . GLU A 1 85 ? -1.497 -0.173 -12.923 1.00 98.50 85 GLU A CA 1
ATOM 690 C C . GLU A 1 85 ? -1.167 -1.111 -11.750 1.00 98.50 85 GLU A C 1
ATOM 692 O O . GLU A 1 85 ? -2.070 -1.617 -11.082 1.00 98.50 85 GLU A O 1
ATOM 697 N N . ALA A 1 86 ? 0.117 -1.313 -11.441 1.00 98.69 86 ALA A N 1
ATOM 698 C CA . ALA A 1 86 ? 0.558 -2.244 -10.406 1.00 98.69 86 ALA A CA 1
ATOM 699 C C . ALA A 1 86 ? 0.070 -1.857 -9.001 1.00 98.69 86 ALA A C 1
ATOM 701 O O . ALA A 1 86 ? -0.291 -2.740 -8.222 1.00 98.69 86 ALA A O 1
ATOM 702 N N . ILE A 1 87 ? 0.012 -0.564 -8.658 1.00 98.69 87 ILE A N 1
ATOM 703 C CA . ILE A 1 87 ? -0.506 -0.138 -7.347 1.00 98.69 87 ILE A CA 1
ATOM 704 C C . ILE A 1 87 ? -2.009 -0.411 -7.212 1.00 98.69 87 ILE A C 1
ATOM 706 O O . ILE A 1 87 ? -2.475 -0.801 -6.143 1.00 98.69 87 ILE A O 1
ATOM 710 N N . ARG A 1 88 ? -2.771 -0.293 -8.304 1.00 98.62 88 ARG A N 1
ATOM 711 C CA . ARG A 1 88 ? -4.195 -0.651 -8.326 1.00 98.62 88 ARG A CA 1
ATOM 712 C C . ARG A 1 88 ? -4.381 -2.155 -8.193 1.00 98.62 88 ARG A C 1
ATOM 714 O O . ARG A 1 88 ? -5.156 -2.606 -7.356 1.00 98.62 88 ARG A O 1
ATOM 721 N N . GLU A 1 89 ? -3.588 -2.949 -8.906 1.00 98.44 89 GLU A N 1
ATOM 722 C CA . GLU A 1 89 ? -3.585 -4.398 -8.693 1.00 98.44 89 GLU A CA 1
ATOM 723 C C . GLU A 1 89 ? -3.267 -4.759 -7.226 1.00 98.44 89 GLU A C 1
ATOM 725 O O . GLU A 1 89 ? -3.942 -5.611 -6.645 1.00 98.44 89 GLU A O 1
ATOM 730 N N . ALA A 1 90 ? -2.307 -4.072 -6.593 1.00 98.62 90 ALA A N 1
ATOM 731 C CA . ALA A 1 90 ? -1.997 -4.249 -5.173 1.00 98.62 90 ALA A CA 1
ATOM 732 C C . ALA A 1 90 ? -3.198 -3.926 -4.276 1.00 98.62 90 ALA A C 1
ATOM 734 O O . ALA A 1 90 ? -3.534 -4.716 -3.397 1.00 98.62 90 ALA A O 1
ATOM 735 N N . PHE A 1 91 ? -3.888 -2.809 -4.518 1.00 98.56 91 PHE A N 1
ATOM 736 C CA . PHE A 1 91 ? -5.082 -2.432 -3.757 1.00 98.56 91 PHE A CA 1
ATOM 737 C C . PHE A 1 91 ? -6.197 -3.469 -3.888 1.00 98.56 91 PHE A C 1
ATOM 739 O O . PHE A 1 91 ? -6.820 -3.818 -2.885 1.00 98.56 91 PHE A O 1
ATOM 746 N N . ARG A 1 92 ? -6.396 -4.035 -5.085 1.00 98.25 92 ARG A N 1
ATOM 747 C CA . ARG A 1 92 ? -7.343 -5.135 -5.300 1.00 98.25 92 ARG A CA 1
ATOM 748 C C . ARG A 1 92 ? -6.979 -6.367 -4.479 1.00 98.25 92 ARG A C 1
ATOM 750 O O . ARG A 1 92 ? -7.857 -6.963 -3.854 1.00 98.25 92 ARG A O 1
ATOM 757 N N . VAL A 1 93 ? -5.698 -6.738 -4.467 1.00 98.06 93 VAL A N 1
ATOM 758 C CA . VAL A 1 93 ? -5.190 -7.851 -3.655 1.00 98.06 93 VAL A CA 1
ATOM 759 C C . VAL A 1 93 ? -5.426 -7.581 -2.169 1.00 98.06 93 VAL A C 1
ATOM 761 O O . VAL A 1 93 ? -5.974 -8.436 -1.483 1.00 98.06 93 VAL A O 1
ATOM 764 N N . TYR A 1 94 ? -5.104 -6.382 -1.678 1.00 98.50 94 TYR A N 1
ATOM 765 C CA . TYR A 1 94 ? -5.322 -6.019 -0.277 1.00 98.50 94 TYR A CA 1
ATOM 766 C C . TYR A 1 94 ? -6.797 -6.057 0.108 1.00 98.50 94 TYR A C 1
A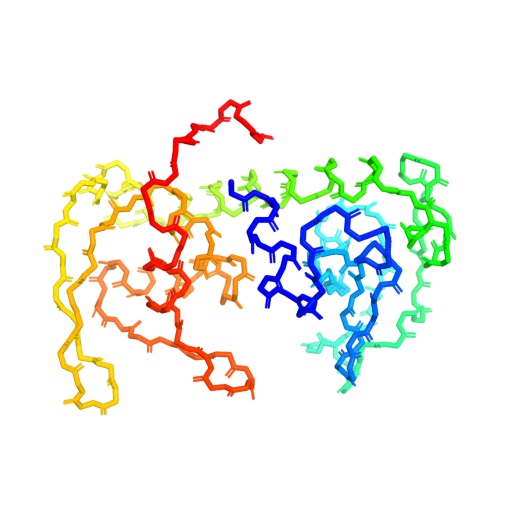TOM 768 O O . TYR A 1 94 ? -7.151 -6.641 1.127 1.00 98.50 94 TYR A O 1
ATOM 776 N N . TRP A 1 95 ? -7.665 -5.466 -0.714 1.00 98.44 95 TRP A N 1
ATOM 777 C CA . TRP A 1 95 ? -9.105 -5.467 -0.486 1.00 98.44 95 TRP A CA 1
ATOM 778 C C . TRP A 1 95 ? -9.667 -6.888 -0.406 1.00 98.44 95 TRP A C 1
ATOM 780 O O . TRP A 1 95 ? -10.474 -7.182 0.480 1.00 98.44 95 TRP A O 1
ATOM 790 N N . LYS A 1 96 ? -9.225 -7.773 -1.308 1.00 97.81 96 LYS A N 1
ATOM 791 C CA . LYS A 1 96 ? -9.628 -9.178 -1.311 1.00 97.81 96 LYS A CA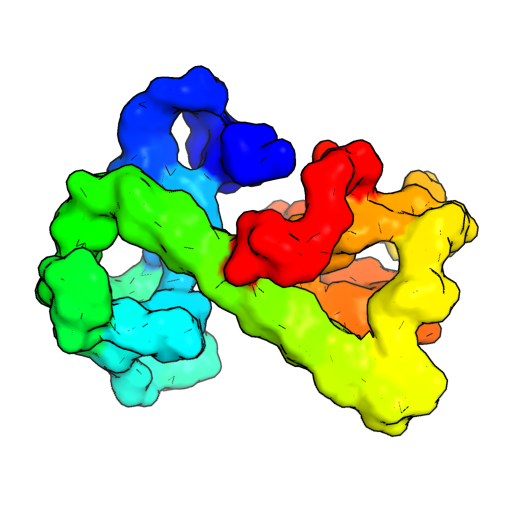 1
ATOM 792 C C . LYS A 1 96 ? -9.136 -9.893 -0.057 1.00 97.81 96 LYS A C 1
ATOM 794 O O . LYS A 1 96 ? -9.960 -10.427 0.674 1.00 97.81 96 LYS A O 1
ATOM 799 N N . ASP A 1 97 ? -7.836 -9.833 0.229 1.00 98.31 97 ASP A N 1
ATOM 800 C CA . ASP A 1 97 ? -7.238 -10.496 1.392 1.00 98.31 97 ASP A CA 1
ATOM 801 C C . ASP A 1 97 ? -7.940 -10.075 2.693 1.00 98.31 97 ASP A C 1
ATOM 803 O O . ASP A 1 97 ? -8.278 -10.916 3.520 1.00 98.31 97 ASP A O 1
ATOM 807 N N . ILE A 1 98 ? -8.203 -8.776 2.877 1.00 98.69 98 ILE A N 1
ATOM 808 C CA . ILE A 1 98 ? -8.878 -8.263 4.078 1.00 98.69 98 ILE A CA 1
ATOM 809 C C . ILE A 1 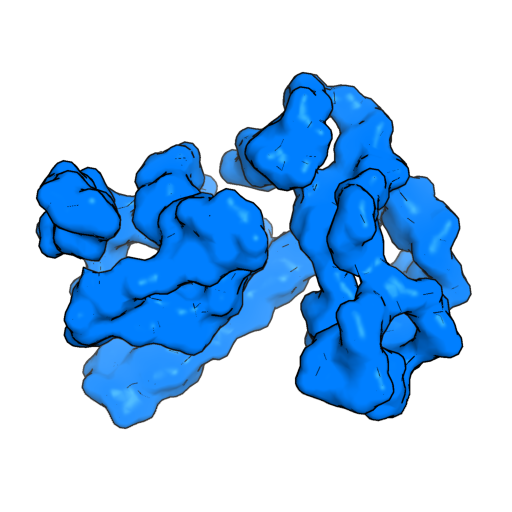98 ? -10.287 -8.847 4.208 1.00 98.69 98 ILE A C 1
ATOM 811 O O . ILE A 1 98 ? -10.652 -9.289 5.297 1.00 98.69 98 ILE A O 1
ATOM 815 N N . ASN A 1 99 ? -11.081 -8.860 3.133 1.00 98.25 99 ASN A N 1
ATOM 816 C CA . ASN A 1 99 ? -12.419 -9.454 3.179 1.00 98.25 99 ASN A CA 1
ATOM 817 C C . ASN A 1 99 ? -12.361 -10.967 3.401 1.00 98.25 99 ASN A C 1
ATOM 819 O O . ASN A 1 99 ? -13.139 -11.475 4.204 1.00 98.25 99 ASN A O 1
ATOM 823 N N . ASP A 1 100 ? -11.423 -11.669 2.764 1.00 98.31 100 ASP A N 1
ATOM 824 C CA . ASP A 1 100 ? -11.242 -13.110 2.933 1.00 98.31 100 ASP A CA 1
ATOM 825 C C . ASP A 1 100 ? -10.928 -13.439 4.405 1.00 98.31 100 ASP A C 1
ATOM 827 O O . ASP A 1 100 ? -11.580 -14.297 4.998 1.00 98.31 100 ASP A O 1
ATOM 831 N N . ILE A 1 101 ? -10.009 -12.707 5.045 1.00 98.38 101 ILE A N 1
ATOM 832 C CA . ILE A 1 101 ? -9.662 -12.912 6.462 1.00 98.38 101 ILE A CA 1
ATOM 833 C C . ILE A 1 101 ? -10.829 -12.523 7.386 1.00 98.38 101 ILE A C 1
ATOM 835 O O . ILE A 1 101 ? -11.130 -13.250 8.332 1.00 98.38 101 ILE A O 1
ATOM 839 N N . LEU A 1 102 ? -11.509 -11.397 7.137 1.00 98.38 102 LEU A N 1
ATOM 840 C CA . LEU A 1 102 ? -12.670 -10.986 7.941 1.00 98.38 102 LEU A CA 1
ATOM 841 C C . LEU A 1 102 ? -13.830 -11.982 7.829 1.00 98.38 102 LEU A C 1
ATOM 843 O O . LEU A 1 102 ? -14.510 -12.233 8.826 1.00 98.38 102 LEU A O 1
ATOM 847 N N . SER A 1 103 ? -14.028 -12.588 6.656 1.00 98.06 103 SER A N 1
ATOM 848 C CA . SER A 1 103 ? -15.111 -13.547 6.421 1.00 98.06 103 SER A CA 1
ATOM 849 C C . SER A 1 103 ? -14.982 -14.797 7.293 1.00 98.06 103 SER A C 1
ATOM 851 O O . SER A 1 103 ? -15.989 -15.324 7.761 1.00 98.06 103 SER A O 1
ATOM 853 N N . GLN A 1 104 ? -13.751 -15.201 7.630 1.00 96.81 104 GLN A N 1
ATOM 854 C CA . GLN A 1 104 ? -13.479 -16.295 8.570 1.00 96.81 104 GLN A CA 1
ATOM 855 C C . GLN A 1 104 ? -13.974 -15.989 9.993 1.00 96.81 104 GLN A C 1
ATOM 857 O O . GLN A 1 104 ? -14.130 -16.899 10.800 1.00 96.81 104 GLN A O 1
ATOM 862 N N . GLN A 1 105 ? -14.216 -14.714 10.307 1.00 94.75 105 GLN A N 1
ATOM 863 C CA . GLN A 1 105 ? -14.787 -14.235 11.569 1.00 94.75 105 GLN A CA 1
ATOM 864 C C . GLN A 1 105 ? -16.256 -13.800 11.413 1.00 94.75 105 GLN A C 1
ATOM 866 O O . GLN A 1 105 ? -16.796 -13.129 12.291 1.00 94.75 105 GLN A O 1
ATOM 871 N N . GLY A 1 106 ? -16.904 -14.135 10.290 1.00 96.31 106 GLY A N 1
ATOM 872 C CA . GLY A 1 106 ? -18.284 -13.739 9.994 1.00 96.31 106 GLY A CA 1
ATOM 873 C C . GLY A 1 106 ? -18.457 -12.241 9.717 1.00 96.31 106 GLY A C 1
ATOM 874 O O . GLY A 1 106 ? -19.539 -11.701 9.936 1.00 96.31 106 GLY A O 1
ATOM 875 N N . GLN A 1 107 ? -17.399 -11.552 9.276 1.00 97.06 107 GLN A N 1
ATOM 876 C CA . GLN A 1 107 ? -17.403 -10.108 9.035 1.00 97.06 107 GLN A CA 1
ATOM 877 C C . GLN A 1 107 ? -16.919 -9.738 7.628 1.00 97.06 107 GLN A C 1
ATOM 879 O O . GLN A 1 107 ? -16.410 -10.559 6.874 1.00 97.06 107 GLN A O 1
ATOM 884 N N . SER A 1 108 ? -17.064 -8.463 7.279 1.00 96.12 108 SER A N 1
ATOM 885 C CA . SER A 1 108 ? -16.596 -7.852 6.034 1.00 96.12 108 SER A CA 1
ATOM 886 C C . SER A 1 108 ? -16.103 -6.428 6.297 1.00 96.12 108 SER A C 1
ATOM 888 O O . SER A 1 108 ? -16.399 -5.846 7.345 1.00 96.12 108 SER A O 1
ATOM 890 N N . ILE A 1 109 ? -15.405 -5.821 5.330 1.00 96.75 109 ILE A N 1
ATOM 891 C CA . ILE A 1 109 ? -15.006 -4.404 5.424 1.00 96.75 109 ILE A CA 1
ATOM 892 C C . ILE A 1 109 ? -16.218 -3.494 5.685 1.00 96.75 109 ILE A C 1
ATOM 894 O O . ILE A 1 109 ? -16.118 -2.551 6.470 1.00 96.75 109 ILE A O 1
ATOM 898 N N . ASN A 1 110 ? -17.375 -3.799 5.087 1.00 96.81 110 ASN A N 1
ATOM 899 C CA . ASN A 1 110 ? -18.585 -2.979 5.196 1.00 96.81 110 ASN A CA 1
ATOM 900 C C . ASN A 1 110 ? -19.101 -2.856 6.630 1.00 96.81 110 ASN A C 1
ATOM 902 O O . ASN A 1 110 ? -19.707 -1.844 6.964 1.00 96.81 110 ASN A O 1
ATOM 906 N N . ASN A 1 111 ? -18.823 -3.837 7.495 1.00 97.62 111 ASN A N 1
ATOM 907 C CA . ASN A 1 111 ? -19.189 -3.741 8.905 1.00 97.62 111 ASN A CA 1
ATOM 908 C C . ASN A 1 111 ? -18.480 -2.577 9.610 1.00 97.62 111 ASN A C 1
ATOM 910 O O . ASN A 1 111 ? -18.983 -2.118 10.627 1.00 97.62 111 ASN A O 1
ATOM 914 N N . TYR A 1 112 ? -17.345 -2.102 9.085 1.00 97.81 112 TYR A N 1
ATOM 915 C CA . TYR A 1 112 ? -16.499 -1.084 9.706 1.00 97.81 112 TYR A CA 1
ATOM 916 C C . TYR A 1 112 ? -16.576 0.298 9.059 1.00 97.81 112 TYR A C 1
ATOM 918 O O . TYR A 1 112 ? -16.248 1.283 9.720 1.00 97.81 112 TYR A O 1
ATOM 926 N N . LEU A 1 113 ? -16.957 0.391 7.784 1.00 97.81 113 LEU A N 1
ATOM 927 C CA . LEU A 1 113 ? -16.947 1.661 7.055 1.00 97.81 113 LEU A CA 1
ATOM 928 C C . LEU A 1 113 ? -17.845 2.705 7.736 1.00 97.81 113 LEU A C 1
ATOM 930 O O . LEU A 1 113 ? -18.970 2.420 8.134 1.00 97.81 113 LEU A O 1
ATOM 934 N N . GLY A 1 114 ? -17.326 3.924 7.885 1.00 97.75 114 GLY A N 1
ATOM 935 C CA . GLY A 1 114 ? -18.002 5.047 8.535 1.00 97.75 114 GLY A CA 1
ATOM 936 C C . GLY A 1 114 ? -17.908 5.062 10.064 1.00 97.75 114 GLY A C 1
ATOM 937 O O . GLY A 1 114 ? -18.222 6.083 10.676 1.00 97.75 114 GLY A O 1
ATOM 938 N N . GLN A 1 115 ? -17.437 3.986 10.706 1.00 98.00 115 GLN A N 1
ATOM 939 C CA . GLN A 1 115 ? -17.265 3.976 12.158 1.00 98.00 115 GLN A CA 1
ATOM 940 C C . GLN A 1 115 ? -16.166 4.949 12.594 1.00 98.00 115 GLN A C 1
ATOM 942 O O . GLN A 1 115 ? -15.076 4.971 12.022 1.00 98.00 115 GLN A O 1
ATOM 947 N N . LYS A 1 116 ? -16.415 5.693 13.674 1.00 97.94 116 LYS A N 1
ATOM 948 C CA . LYS A 1 116 ? -15.373 6.414 14.412 1.00 97.94 116 LYS A CA 1
ATOM 949 C C . LYS A 1 116 ? -14.866 5.521 15.537 1.00 97.94 116 LYS A C 1
ATOM 951 O O . LYS A 1 116 ? -15.637 5.151 16.418 1.00 97.94 116 LYS A O 1
ATOM 956 N N . LYS A 1 117 ? -13.583 5.168 15.503 1.00 97.75 117 LYS A N 1
ATOM 957 C CA . LYS A 1 117 ? -12.936 4.314 16.506 1.00 97.75 117 LYS A CA 1
ATOM 958 C C . LYS A 1 117 ? -11.768 5.035 17.157 1.00 97.75 117 LYS A C 1
ATOM 960 O O . LYS A 1 117 ? -10.953 5.635 16.463 1.00 97.75 117 LYS A O 1
ATOM 965 N N . THR A 1 118 ? -11.675 4.938 18.477 1.00 98.00 118 THR A N 1
ATOM 966 C CA . THR A 1 118 ? -10.573 5.496 19.263 1.00 98.00 118 THR A CA 1
ATOM 967 C C . THR A 1 118 ? -9.607 4.387 19.658 1.00 98.00 118 THR A C 1
ATOM 969 O O . THR A 1 118 ? -10.020 3.358 20.189 1.00 98.00 118 THR A O 1
ATOM 972 N N . PHE A 1 119 ? -8.321 4.598 19.396 1.00 97.81 119 PHE A N 1
ATOM 973 C CA . PHE A 1 119 ? -7.242 3.650 19.649 1.00 97.81 119 PHE A CA 1
ATOM 974 C C . PHE A 1 119 ? -6.187 4.274 20.563 1.00 97.81 119 PHE A C 1
ATOM 976 O O . PHE A 1 119 ? -5.984 5.489 20.550 1.00 97.81 119 PHE A O 1
ATOM 983 N N . ASN A 1 120 ? -5.485 3.436 21.325 1.00 96.94 120 ASN A N 1
ATOM 984 C CA . ASN A 1 120 ? -4.266 3.836 22.017 1.00 96.94 120 ASN A CA 1
ATOM 985 C C . ASN A 1 120 ? -3.063 3.603 21.092 1.00 96.94 120 ASN A C 1
ATOM 987 O O . ASN A 1 120 ? -2.793 2.468 20.703 1.00 96.94 120 ASN A O 1
ATOM 991 N N . ASP A 1 121 ? -2.350 4.671 20.752 1.00 96.69 121 ASP A N 1
ATOM 992 C CA . ASP A 1 121 ? -1.137 4.656 19.942 1.00 96.69 121 ASP A CA 1
ATOM 993 C C . ASP A 1 121 ? 0.035 5.197 20.768 1.00 96.69 121 ASP A C 1
ATOM 995 O O . ASP A 1 121 ? 0.138 6.403 21.006 1.00 96.69 121 ASP A O 1
ATOM 999 N N . LYS A 1 122 ? 0.893 4.299 21.269 1.00 95.12 122 LYS A N 1
ATOM 1000 C CA . LYS A 1 122 ? 2.026 4.639 22.156 1.00 95.12 122 LYS A CA 1
ATOM 1001 C C . LYS A 1 122 ? 1.609 5.551 23.327 1.00 95.12 122 LYS A C 1
ATOM 1003 O O . LYS A 1 122 ? 2.276 6.539 23.627 1.00 95.12 122 LYS A O 1
ATOM 1008 N N . GLY A 1 123 ? 0.478 5.246 23.970 1.00 94.25 123 GLY A N 1
ATOM 1009 C CA . GLY A 1 123 ? -0.050 6.020 25.099 1.00 94.25 123 GLY A CA 1
ATOM 1010 C C . GLY A 1 123 ? -0.870 7.255 24.711 1.00 94.25 123 GLY A C 1
ATOM 1011 O O . GLY A 1 123 ? -1.444 7.893 25.590 1.00 94.25 123 GLY A O 1
ATOM 1012 N N . LYS A 1 124 ? -0.978 7.588 23.419 1.00 95.88 124 LYS A N 1
ATOM 1013 C CA . LYS A 1 124 ? -1.801 8.698 22.924 1.00 95.88 124 LYS A CA 1
ATOM 1014 C C . LYS A 1 124 ? -3.121 8.174 22.375 1.00 95.88 124 LYS A C 1
ATOM 1016 O O . LYS A 1 124 ? -3.151 7.205 21.624 1.00 95.88 124 LYS A O 1
ATOM 1021 N N . SER A 1 125 ? -4.220 8.822 22.740 1.00 96.88 125 SER A N 1
ATOM 1022 C CA . SER A 1 125 ? -5.537 8.490 22.199 1.00 96.88 125 SER A CA 1
ATOM 1023 C C . SER A 1 125 ? -5.685 9.084 20.797 1.00 96.88 125 SER A C 1
ATOM 1025 O O . SER A 1 125 ? -5.483 10.286 20.620 1.00 96.88 125 SER A O 1
ATOM 1027 N N . LYS A 1 126 ? -6.029 8.260 19.804 1.00 96.94 126 LYS A N 1
ATOM 1028 C CA . LYS A 1 126 ? -6.245 8.690 18.417 1.00 96.94 126 LYS A CA 1
ATOM 1029 C C . LYS A 1 126 ? -7.585 8.174 17.907 1.00 96.94 126 LYS A C 1
ATOM 1031 O O . LYS A 1 126 ? -7.839 6.974 17.950 1.00 96.94 126 LYS A O 1
ATOM 1036 N N . THR A 1 127 ? -8.435 9.072 17.411 1.00 97.94 127 THR A N 1
ATOM 1037 C CA . THR A 1 127 ? -9.735 8.711 16.827 1.00 97.94 127 THR A CA 1
ATOM 1038 C C . THR A 1 127 ? -9.645 8.714 15.311 1.00 97.94 127 THR A C 1
ATOM 1040 O O . THR A 1 127 ? -9.299 9.731 14.723 1.00 97.94 127 THR A O 1
ATOM 1043 N N . ILE A 1 128 ? -9.985 7.588 14.691 1.00 98.25 128 ILE A N 1
ATOM 1044 C CA . ILE A 1 128 ? -9.969 7.385 13.244 1.00 98.25 128 ILE A CA 1
ATOM 1045 C C . ILE A 1 128 ? -11.394 7.160 12.753 1.00 98.25 128 ILE A C 1
ATOM 1047 O O . ILE A 1 128 ? -12.132 6.353 13.323 1.00 98.25 128 ILE A O 1
ATOM 1051 N N . THR A 1 129 ? -11.766 7.837 11.667 1.00 98.25 129 THR A N 1
ATOM 1052 C CA . THR A 1 129 ? -12.946 7.454 10.882 1.00 98.25 129 THR A CA 1
ATOM 1053 C C . THR A 1 129 ? -12.526 6.375 9.895 1.00 98.25 129 THR A C 1
ATOM 1055 O O . THR A 1 129 ? -11.689 6.607 9.024 1.00 98.25 129 THR A O 1
ATOM 1058 N N . VAL A 1 130 ? -13.082 5.177 10.035 1.00 98.44 130 VAL A N 1
ATOM 1059 C CA . VAL A 1 130 ? -12.724 4.040 9.192 1.00 98.44 130 VAL A CA 1
ATOM 1060 C C . VAL A 1 130 ? -13.332 4.229 7.802 1.00 98.44 130 VAL A C 1
ATOM 1062 O O . VAL A 1 130 ? -14.548 4.289 7.639 1.00 98.44 130 VAL A O 1
ATOM 1065 N N . THR A 1 131 ? -12.480 4.319 6.785 1.00 98.56 131 THR A N 1
ATOM 1066 C CA . THR A 1 131 ? -12.863 4.505 5.375 1.00 98.56 131 THR A CA 1
ATOM 1067 C C . THR A 1 131 ? -12.155 3.476 4.501 1.00 98.56 131 THR A C 1
ATOM 1069 O O . THR A 1 131 ? -11.141 2.911 4.918 1.00 98.56 131 THR A O 1
ATOM 1072 N N . LEU A 1 132 ? -12.663 3.226 3.289 1.00 98.44 132 LEU A N 1
ATOM 1073 C CA . LEU A 1 132 ? -12.038 2.262 2.380 1.00 98.44 132 LEU A CA 1
ATOM 1074 C C . LEU A 1 132 ? -10.615 2.698 2.008 1.00 98.44 132 LEU A C 1
ATOM 1076 O O . LEU A 1 132 ? -9.689 1.900 2.120 1.00 98.44 132 LEU A O 1
ATOM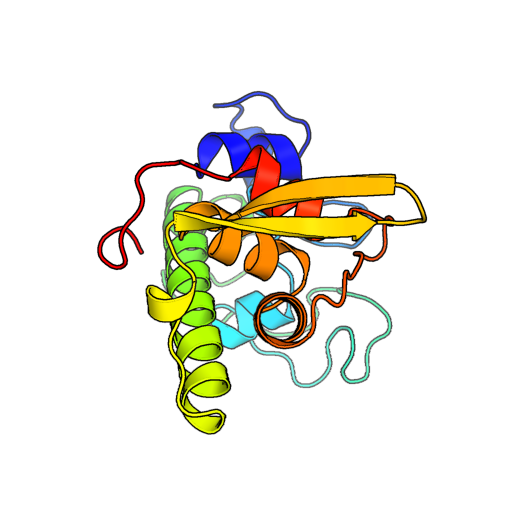 1080 N N . SER A 1 133 ? -10.422 3.969 1.653 1.00 98.50 133 SER A N 1
ATOM 1081 C CA . SER A 1 133 ? -9.102 4.521 1.334 1.00 98.50 133 SER A CA 1
ATOM 1082 C C . SER A 1 133 ? -8.120 4.399 2.505 1.00 98.50 133 SER A C 1
ATOM 1084 O O . SER A 1 133 ? -6.978 3.988 2.306 1.00 98.50 133 SER A O 1
ATOM 1086 N N . GLY A 1 134 ? -8.577 4.654 3.737 1.00 98.56 134 GLY A N 1
ATOM 1087 C CA . GLY A 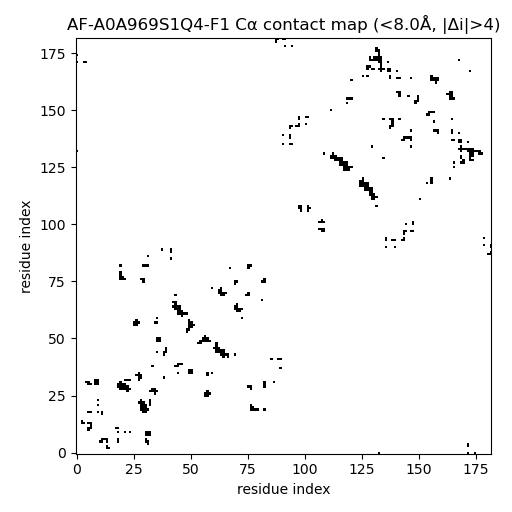1 134 ? -7.768 4.471 4.941 1.00 98.56 134 GLY A CA 1
ATOM 1088 C C . GLY A 1 134 ? -7.387 3.005 5.175 1.00 98.56 134 GLY A C 1
ATOM 1089 O O . GLY A 1 134 ? -6.226 2.710 5.443 1.00 98.56 134 GLY A O 1
ATOM 1090 N N . ILE A 1 135 ? -8.333 2.072 5.015 1.00 98.69 135 ILE A N 1
ATOM 1091 C CA . ILE A 1 135 ? -8.087 0.621 5.117 1.00 98.69 135 ILE A CA 1
ATOM 1092 C C . ILE A 1 135 ? -7.034 0.170 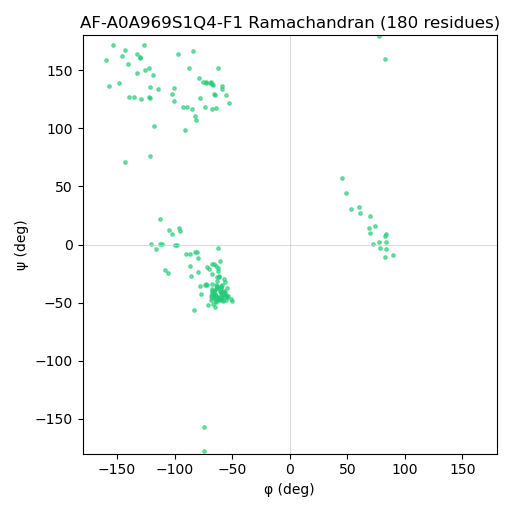4.097 1.00 98.69 135 ILE A C 1
ATOM 1094 O O . ILE A 1 135 ? -6.084 -0.523 4.463 1.00 98.69 135 ILE A O 1
ATOM 1098 N N . ILE A 1 136 ? -7.172 0.582 2.834 1.00 98.69 136 ILE A N 1
ATOM 1099 C CA . ILE A 1 136 ? -6.233 0.229 1.763 1.00 98.69 136 ILE A CA 1
ATOM 1100 C C . ILE A 1 136 ? -4.852 0.844 2.005 1.00 98.69 136 ILE A C 1
ATOM 1102 O O . ILE A 1 136 ? -3.848 0.159 1.820 1.00 98.69 136 ILE A O 1
ATOM 1106 N N . ALA A 1 137 ? -4.777 2.085 2.490 1.00 98.56 137 ALA A N 1
ATOM 1107 C CA . ALA A 1 137 ? -3.509 2.707 2.862 1.00 98.56 137 ALA A CA 1
ATOM 1108 C C . ALA A 1 137 ? -2.836 1.999 4.048 1.00 98.56 137 ALA A C 1
ATOM 1110 O O . ALA A 1 137 ? -1.640 1.723 4.013 1.00 98.56 137 ALA A O 1
ATOM 1111 N N . GLY A 1 138 ? -3.599 1.640 5.084 1.00 98.62 138 GLY A N 1
ATOM 1112 C CA . GLY A 1 138 ? -3.082 0.851 6.204 1.00 98.62 138 GLY A CA 1
ATOM 1113 C C . GLY A 1 138 ? -2.548 -0.512 5.749 1.00 98.62 138 GLY A C 1
ATOM 1114 O O . GLY A 1 138 ? -1.522 -0.977 6.248 1.00 98.62 138 GLY A O 1
ATOM 1115 N N . ALA A 1 139 ? -3.202 -1.126 4.758 1.00 98.56 139 ALA A N 1
ATOM 1116 C CA . ALA A 1 139 ? -2.759 -2.379 4.156 1.00 98.56 139 ALA A CA 1
ATOM 1117 C C . ALA A 1 139 ? -1.511 -2.200 3.288 1.00 98.56 139 ALA A C 1
ATOM 1119 O O . ALA A 1 139 ? -0.656 -3.079 3.280 1.00 98.56 139 ALA A O 1
ATOM 1120 N N . HIS A 1 140 ? -1.380 -1.069 2.596 1.00 98.12 140 HIS A N 1
ATOM 1121 C CA . HIS A 1 140 ? -0.167 -0.719 1.867 1.00 98.12 140 HIS A CA 1
ATOM 1122 C C . HIS A 1 140 ? 1.041 -0.637 2.810 1.00 98.12 140 HIS A C 1
ATOM 1124 O O . HIS A 1 140 ? 2.068 -1.242 2.523 1.00 98.12 140 HIS A O 1
ATOM 1130 N N . LEU A 1 141 ? 0.879 0.001 3.977 1.00 97.94 141 LEU A N 1
ATOM 1131 C CA . LEU A 1 141 ? 1.949 0.135 4.968 1.00 97.94 141 LEU A CA 1
ATOM 1132 C C . LEU A 1 141 ? 2.289 -1.187 5.682 1.00 97.94 141 LEU A C 1
ATOM 1134 O O . LEU A 1 141 ? 3.455 -1.555 5.809 1.00 97.94 141 LEU A O 1
ATOM 1138 N N . ARG A 1 142 ? 1.282 -1.881 6.235 1.00 97.81 142 ARG A N 1
ATOM 1139 C CA . ARG A 1 142 ? 1.489 -3.004 7.181 1.00 97.81 142 ARG A CA 1
ATOM 1140 C C . ARG A 1 142 ? 0.913 -4.343 6.734 1.00 97.81 142 ARG A C 1
ATOM 1142 O O . ARG A 1 142 ? 1.041 -5.337 7.452 1.00 97.81 142 ARG A O 1
ATOM 1149 N N . GLY A 1 143 ? 0.296 -4.391 5.563 1.00 97.88 143 GLY A N 1
ATOM 1150 C CA . GLY A 1 143 ? -0.338 -5.581 5.011 1.00 97.88 143 GLY A CA 1
ATOM 1151 C C . GLY A 1 143 ? -1.768 -5.838 5.526 1.00 97.88 143 GLY A C 1
ATOM 1152 O O . GLY A 1 143 ? -2.150 -5.375 6.607 1.00 97.88 143 GLY A O 1
ATOM 1153 N N . PRO A 1 144 ? -2.560 -6.641 4.787 1.00 98.25 144 PRO A N 1
ATOM 1154 C CA . PRO A 1 144 ? -3.943 -7.008 5.122 1.00 98.25 144 PRO A CA 1
ATOM 1155 C C . PRO A 1 144 ? -4.149 -7.546 6.541 1.00 98.25 144 PRO A C 1
ATOM 1157 O O . PRO A 1 144 ? -5.032 -7.083 7.261 1.00 98.25 144 PRO A O 1
ATOM 1160 N N . ASN A 1 145 ? -3.294 -8.476 6.978 1.00 98.12 145 ASN A N 1
ATOM 1161 C CA . ASN A 1 145 ? -3.405 -9.120 8.291 1.00 98.12 145 ASN A CA 1
ATOM 1162 C C . ASN A 1 145 ? -3.385 -8.104 9.440 1.00 98.12 145 ASN A C 1
ATOM 1164 O O . ASN A 1 145 ? -4.139 -8.241 10.402 1.00 98.12 145 ASN A O 1
ATOM 1168 N N . ARG A 1 146 ? -2.533 -7.076 9.344 1.00 98.56 146 ARG A N 1
ATOM 1169 C CA . ARG A 1 146 ? -2.397 -6.050 10.385 1.00 98.56 146 ARG A CA 1
ATOM 1170 C C . ARG A 1 146 ? -3.580 -5.096 10.410 1.00 98.56 146 ARG A C 1
ATOM 1172 O O . ARG A 1 146 ? -3.999 -4.700 11.493 1.00 98.56 146 ARG A O 1
ATOM 1179 N N . VAL A 1 147 ? -4.165 -4.787 9.252 1.00 98.75 147 VAL A N 1
ATOM 1180 C CA . VAL A 1 147 ? -5.426 -4.033 9.197 1.00 98.75 147 VAL A CA 1
ATOM 1181 C C . VAL A 1 147 ? -6.554 -4.828 9.844 1.00 98.75 147 VAL A C 1
ATOM 1183 O O . VAL A 1 147 ? -7.295 -4.284 10.656 1.00 98.75 147 VAL A O 1
ATOM 1186 N N . VAL A 1 148 ? -6.664 -6.125 9.556 1.00 98.62 148 VAL A N 1
ATOM 1187 C CA . VAL A 1 148 ? -7.698 -6.974 10.163 1.00 98.62 148 VAL A CA 1
ATOM 1188 C C . VAL A 1 148 ? -7.507 -7.102 11.677 1.00 98.62 148 VAL A C 1
ATOM 1190 O O . VAL A 1 148 ? -8.472 -6.975 12.430 1.00 98.62 148 VAL A O 1
ATOM 1193 N N . GLU A 1 149 ? -6.269 -7.283 12.144 1.00 98.38 149 GLU A N 1
ATOM 1194 C CA . GLU A 1 149 ? -5.943 -7.316 13.575 1.00 98.38 149 GLU A CA 1
ATOM 1195 C C . GLU A 1 149 ? -6.330 -6.002 14.273 1.00 98.38 149 GLU A C 1
ATOM 1197 O O . GLU A 1 149 ? -6.908 -6.022 15.363 1.00 98.38 149 GLU A O 1
ATOM 1202 N N . LEU A 1 150 ? -6.090 -4.862 13.621 1.00 98.62 150 LEU A N 1
ATOM 1203 C CA . LEU A 1 150 ? -6.526 -3.558 14.104 1.00 98.62 150 LEU A CA 1
ATOM 1204 C C . LEU A 1 150 ? -8.057 -3.441 14.152 1.00 98.62 150 LEU A C 1
ATOM 1206 O O . LEU A 1 150 ? -8.603 -3.005 15.164 1.00 98.62 150 LEU A O 1
ATOM 1210 N N . LEU A 1 151 ? -8.761 -3.819 13.083 1.00 98.12 151 LEU A N 1
ATOM 1211 C CA . LEU A 1 151 ? -10.215 -3.668 12.989 1.00 98.12 151 LEU A CA 1
ATOM 1212 C C . LEU A 1 151 ? -10.949 -4.531 14.024 1.00 98.12 151 LEU A C 1
ATOM 1214 O O . LEU A 1 151 ? -11.835 -4.019 14.717 1.00 98.12 151 LEU A O 1
ATOM 1218 N N . LEU A 1 152 ? -10.538 -5.794 14.166 1.00 96.81 152 LEU A N 1
ATOM 1219 C CA . LEU A 1 152 ? -11.151 -6.759 15.080 1.00 96.81 152 LEU A CA 1
ATOM 1220 C C . LEU A 1 152 ? -10.745 -6.538 16.538 1.00 96.81 152 LEU A C 1
ATOM 1222 O O . LEU A 1 152 ? -11.582 -6.651 17.429 1.00 96.81 152 LEU A O 1
ATOM 1226 N N . LYS A 1 153 ? -9.458 -6.265 16.794 1.00 97.00 153 LYS A N 1
ATOM 1227 C CA . LYS A 1 153 ? -8.875 -6.320 18.149 1.00 97.00 153 LYS A CA 1
ATOM 1228 C C . LYS A 1 153 ? -8.367 -4.975 18.659 1.00 97.00 153 LYS A C 1
ATOM 1230 O O . LYS A 1 153 ? -7.879 -4.901 19.780 1.00 97.00 153 LYS A O 1
ATOM 1235 N N . GLY A 1 154 ? -8.416 -3.922 17.846 1.00 97.12 154 GLY A N 1
ATOM 1236 C CA . GLY A 1 154 ? -7.877 -2.610 18.207 1.00 97.12 154 GLY A CA 1
ATOM 1237 C C . GLY A 1 154 ? -6.351 -2.563 18.310 1.00 97.12 154 GLY A C 1
ATOM 1238 O O . GLY A 1 154 ? -5.812 -1.613 18.872 1.00 97.12 154 GLY A O 1
ATOM 1239 N N . LYS A 1 155 ? -5.638 -3.575 17.795 1.00 98.12 155 LYS A N 1
ATOM 1240 C CA . LYS A 1 155 ? -4.183 -3.674 17.939 1.00 98.12 155 LYS A CA 1
ATOM 1241 C C . LYS A 1 155 ? -3.457 -2.821 16.902 1.00 98.12 155 LYS A C 1
ATOM 1243 O O . LYS A 1 155 ? -3.430 -3.142 15.716 1.00 98.12 155 LYS A O 1
ATOM 1248 N N . VAL A 1 156 ? -2.833 -1.752 17.383 1.00 98.50 156 VAL A N 1
ATOM 1249 C CA . VAL A 1 156 ? -1.997 -0.854 16.581 1.00 98.50 156 VAL A CA 1
ATOM 1250 C C . VAL A 1 156 ? -0.670 -1.534 16.241 1.00 98.50 156 VAL A C 1
ATOM 1252 O O . VAL A 1 156 ? -0.077 -2.225 17.069 1.00 98.50 156 VAL A O 1
ATOM 1255 N N . SER A 1 157 ? -0.212 -1.355 15.003 1.00 98.44 157 SER A N 1
ATOM 1256 C CA . SER A 1 157 ? 1.064 -1.880 14.512 1.00 98.44 157 SER A CA 1
ATOM 1257 C C . SER A 1 157 ? 1.872 -0.786 13.818 1.00 98.44 157 SER A C 1
ATOM 1259 O O . SER A 1 157 ? 1.317 0.242 13.425 1.00 98.44 157 SER A O 1
ATOM 1261 N N . TYR A 1 158 ? 3.177 -1.025 13.679 1.00 97.88 158 TYR A N 1
ATOM 1262 C CA . TYR A 1 158 ? 4.147 -0.051 13.181 1.00 97.88 158 TYR A CA 1
ATOM 1263 C C . TYR A 1 158 ? 5.049 -0.676 12.127 1.00 97.88 158 TYR A C 1
ATOM 1265 O O . TYR A 1 158 ? 5.314 -1.882 12.213 1.00 97.88 158 TYR A O 1
ATOM 1273 N N . ASP A 1 159 ? 5.482 0.121 11.151 1.00 93.75 159 ASP A N 1
ATOM 1274 C CA . ASP A 1 159 ? 6.485 -0.281 10.160 1.00 93.75 159 ASP A CA 1
ATOM 1275 C C . ASP A 1 159 ? 7.898 -0.313 10.758 1.00 93.75 159 ASP A C 1
ATOM 1277 O O . ASP A 1 159 ? 8.103 -0.083 11.953 1.00 93.75 159 ASP A O 1
ATOM 1281 N N . GLU A 1 160 ? 8.877 -0.624 9.918 1.00 88.50 160 GLU A N 1
ATOM 1282 C CA . GLU A 1 160 ? 10.283 -0.733 10.295 1.00 88.50 160 GLU A CA 1
ATOM 1283 C C . GLU A 1 160 ? 10.894 0.629 10.686 1.00 88.50 160 GLU A C 1
ATOM 1285 O O . GLU A 1 160 ? 11.923 0.667 11.358 1.00 88.50 160 GLU A O 1
ATOM 1290 N N . LEU A 1 161 ? 10.242 1.742 10.324 1.00 90.25 161 LEU A N 1
ATOM 1291 C CA . LEU A 1 161 ? 10.612 3.113 10.691 1.00 90.25 161 LEU A CA 1
ATOM 1292 C C . LEU A 1 161 ? 9.802 3.647 11.889 1.00 90.25 161 LEU A C 1
ATOM 1294 O O . LEU A 1 161 ? 10.017 4.770 12.344 1.00 90.25 161 LEU A O 1
ATOM 1298 N N . GLY A 1 162 ? 8.883 2.847 12.436 1.00 94.94 162 GLY A N 1
ATOM 1299 C CA . GLY A 1 162 ? 8.029 3.215 13.560 1.00 94.94 162 GLY A CA 1
ATOM 1300 C C . GLY A 1 162 ? 6.765 3.999 13.189 1.00 94.94 162 GLY A C 1
ATOM 1301 O O . GLY A 1 162 ? 6.073 4.452 14.111 1.00 94.94 162 GLY A O 1
ATOM 1302 N N . THR A 1 163 ? 6.444 4.130 11.897 1.00 96.38 163 THR A N 1
ATOM 1303 C CA . THR A 1 163 ? 5.216 4.749 11.379 1.00 96.38 163 THR A CA 1
ATOM 1304 C C . THR A 1 163 ? 4.002 3.930 11.795 1.00 96.38 163 THR A C 1
ATOM 1306 O O . THR A 1 163 ? 3.956 2.717 11.585 1.00 96.38 163 THR A O 1
ATOM 1309 N N . SER A 1 164 ? 3.001 4.578 12.387 1.00 98.25 164 SER A N 1
ATOM 1310 C CA . SER A 1 164 ? 1.781 3.909 12.849 1.00 98.25 164 SER A CA 1
ATOM 1311 C C . SER A 1 164 ? 0.856 3.558 11.685 1.00 98.25 164 SER A C 1
ATOM 1313 O O . SER A 1 164 ? 0.609 4.384 10.808 1.00 98.25 164 SER A O 1
ATOM 1315 N N . ILE A 1 165 ? 0.229 2.379 11.723 1.00 98.62 165 ILE A N 1
ATOM 1316 C CA . ILE A 1 165 ? -0.862 2.034 10.794 1.00 98.62 165 ILE A CA 1
ATOM 1317 C C . ILE A 1 165 ? -2.011 3.053 10.849 1.00 98.62 165 ILE A C 1
ATOM 1319 O O . ILE A 1 165 ? -2.633 3.353 9.830 1.00 98.62 165 ILE A O 1
ATOM 1323 N N . LEU A 1 166 ? -2.249 3.648 12.024 1.00 98.56 166 LEU A N 1
ATOM 1324 C CA . LEU A 1 166 ? -3.258 4.689 12.206 1.00 98.56 166 LEU A CA 1
ATOM 1325 C C . LEU A 1 166 ? -2.857 6.016 11.569 1.00 98.56 166 LEU A C 1
ATOM 1327 O O . LEU A 1 166 ? -3.711 6.870 11.373 1.00 98.56 166 LEU A O 1
ATOM 1331 N N . GLU A 1 167 ? -1.575 6.245 11.293 1.00 98.00 167 GLU A N 1
ATOM 1332 C CA . GLU A 1 167 ? -1.136 7.424 10.548 1.00 98.00 167 GLU A CA 1
ATOM 1333 C C . GLU A 1 167 ? -1.616 7.336 9.101 1.00 98.00 167 GLU A C 1
ATOM 1335 O O . GLU A 1 167 ? -2.238 8.271 8.609 1.00 98.00 167 GLU A O 1
ATOM 1340 N N . TYR A 1 168 ? -1.450 6.178 8.458 1.00 98.44 168 TYR A N 1
ATOM 1341 C CA . TYR A 1 168 ? -1.917 5.968 7.087 1.00 98.44 168 TYR A CA 1
ATOM 1342 C C . TYR A 1 168 ? -3.442 5.970 6.993 1.00 98.44 168 TYR A C 1
ATOM 1344 O O . TYR A 1 168 ? -4.000 6.597 6.095 1.00 98.44 168 TYR A O 1
ATOM 1352 N N . MET A 1 169 ? -4.135 5.327 7.937 1.00 98.44 169 MET A N 1
ATOM 1353 C CA . MET A 1 169 ? -5.602 5.351 7.947 1.00 98.44 169 MET A CA 1
ATOM 1354 C C . MET A 1 169 ? -6.184 6.761 8.117 1.00 98.44 169 MET A C 1
ATOM 1356 O O . MET A 1 169 ? -7.299 7.006 7.665 1.00 98.44 169 MET A O 1
ATOM 1360 N N . ASP A 1 170 ? -5.445 7.656 8.772 1.00 97.88 170 ASP A N 1
ATOM 1361 C CA . ASP A 1 170 ? -5.833 9.044 9.022 1.00 97.88 170 ASP A CA 1
ATOM 1362 C C . ASP A 1 170 ? -5.511 9.942 7.822 1.00 97.88 170 ASP A C 1
ATOM 1364 O O . ASP A 1 170 ? -6.412 10.526 7.231 1.00 97.88 170 ASP A O 1
ATOM 1368 N N . ILE A 1 171 ? -4.243 9.971 7.384 1.00 97.44 171 ILE A N 1
ATOM 1369 C CA . ILE A 1 171 ? -3.769 10.809 6.266 1.00 97.44 171 ILE A CA 1
ATOM 1370 C C . ILE A 1 171 ? -4.501 10.472 4.962 1.00 97.44 171 ILE A C 1
ATOM 1372 O O . ILE A 1 171 ? -4.808 11.356 4.162 1.00 97.44 171 ILE A O 1
ATOM 1376 N N . PHE A 1 172 ? -4.777 9.187 4.739 1.00 98.06 172 PHE A N 1
ATOM 1377 C CA . PHE A 1 172 ? -5.468 8.706 3.545 1.00 98.06 172 PHE A CA 1
ATOM 1378 C C . PHE A 1 172 ? -6.939 8.385 3.804 1.00 98.06 172 PHE A C 1
ATOM 1380 O O . PHE A 1 172 ? -7.609 7.816 2.938 1.00 98.06 172 PHE A O 1
ATOM 1387 N N . GLY A 1 173 ? -7.462 8.743 4.975 1.00 96.88 173 GLY A N 1
ATOM 1388 C CA . GLY A 1 173 ? -8.872 8.605 5.290 1.00 96.88 173 GLY A CA 1
ATOM 1389 C C . GLY A 1 173 ? -9.728 9.586 4.488 1.00 96.88 173 GLY A C 1
ATOM 1390 O O . GLY A 1 173 ? -9.365 10.744 4.313 1.00 96.88 173 GLY A O 1
ATOM 1391 N N . GLY A 1 174 ? -10.881 9.129 3.998 1.00 93.12 174 GLY A N 1
ATOM 1392 C CA . GLY A 1 174 ? -11.895 10.012 3.406 1.00 93.12 174 GLY A CA 1
ATOM 1393 C C . GLY A 1 174 ? -11.680 10.405 1.943 1.00 93.12 174 GLY A C 1
ATOM 1394 O O . GLY A 1 174 ? -12.444 11.217 1.429 1.00 93.12 174 GLY A O 1
ATOM 1395 N N . TYR A 1 175 ? -10.701 9.820 1.248 1.00 96.38 175 TYR A N 1
ATOM 1396 C CA . TYR A 1 175 ? -10.669 9.909 -0.212 1.00 96.38 175 TYR A CA 1
ATOM 1397 C C . TYR A 1 175 ? -11.840 9.123 -0.801 1.00 96.38 175 TYR A C 1
ATOM 1399 O O . TYR A 1 175 ? -12.107 8.000 -0.369 1.00 96.38 175 TYR A O 1
ATOM 1407 N N . ASP A 1 176 ? -12.490 9.693 -1.817 1.00 94.56 176 ASP A N 1
ATOM 1408 C CA . ASP A 1 176 ? -13.480 8.957 -2.597 1.00 94.56 176 ASP A CA 1
ATOM 1409 C C . ASP A 1 176 ? -12.783 7.804 -3.329 1.00 94.56 176 ASP A C 1
ATOM 1411 O O . ASP A 1 176 ? -11.823 7.998 -4.082 1.00 94.56 176 ASP A O 1
ATOM 1415 N N . MET A 1 177 ? -13.195 6.591 -2.984 1.00 93.94 177 MET A N 1
ATOM 1416 C CA . MET A 1 177 ? -12.614 5.347 -3.454 1.00 93.94 177 MET A CA 1
ATOM 1417 C C . MET A 1 177 ? -13.652 4.245 -3.321 1.00 93.94 177 MET A C 1
ATOM 1419 O O . MET A 1 177 ? -14.288 4.068 -2.280 1.00 93.94 177 MET A O 1
ATOM 1423 N N . THR A 1 178 ? -13.736 3.432 -4.359 1.00 94.44 178 THR A N 1
ATOM 1424 C CA . THR A 1 178 ? -14.576 2.251 -4.456 1.00 94.44 178 THR A CA 1
ATOM 1425 C C . THR A 1 178 ? -13.759 1.077 -5.002 1.00 94.44 178 THR A C 1
ATOM 1427 O O . THR A 1 178 ? -12.712 1.275 -5.619 1.00 94.44 178 THR A O 1
ATOM 1430 N N . PRO A 1 179 ? -14.248 -0.168 -4.871 1.00 92.50 179 PRO A N 1
ATOM 1431 C CA . PRO A 1 179 ? -13.612 -1.324 -5.504 1.00 92.50 179 PRO A CA 1
ATOM 1432 C C . PRO A 1 179 ? -13.555 -1.297 -7.041 1.00 92.50 179 PRO A C 1
ATOM 1434 O O . PRO A 1 179 ? -13.036 -2.238 -7.632 1.00 92.50 179 PRO A O 1
ATOM 1437 N N . LYS A 1 180 ? -14.131 -0.282 -7.703 1.00 93.31 180 LYS A N 1
ATOM 1438 C CA . LYS A 1 180 ? -14.016 -0.084 -9.157 1.00 93.31 180 LYS A CA 1
ATOM 1439 C C . LYS A 1 180 ? -12.762 0.707 -9.543 1.00 93.31 180 LYS A C 1
ATOM 1441 O O . LYS A 1 180 ? -12.362 0.654 -10.701 1.00 93.31 180 LYS A O 1
ATOM 1446 N N . ASP A 1 181 ? -12.153 1.420 -8.595 1.00 90.00 181 ASP A N 1
ATOM 1447 C CA . ASP A 1 181 ? -10.985 2.283 -8.826 1.00 90.00 181 ASP A CA 1
ATOM 1448 C C . ASP A 1 181 ? -9.653 1.517 -8.847 1.00 90.00 181 ASP A C 1
ATOM 1450 O O . ASP A 1 181 ? -8.591 2.086 -9.125 1.00 90.00 181 ASP A O 1
ATOM 1454 N N . PHE A 1 182 ? -9.702 0.226 -8.535 1.00 90.06 182 PHE A N 1
ATOM 1455 C CA . PHE A 1 182 ? -8.591 -0.712 -8.568 1.00 90.06 182 PHE A CA 1
ATOM 1456 C C . PHE A 1 182 ? -9.073 -2.058 -9.080 1.00 90.06 182 PHE A C 1
ATOM 1458 O O . PHE A 1 182 ? -8.283 -2.812 -9.702 1.00 90.06 182 PHE A O 1
#

Solvent-accessible surface area (backbone atoms only — not comparable to full-atom values): 10158 Å² total; per-residue (Å²): 102,69,59,61,46,26,23,74,65,61,74,44,62,74,88,47,74,62,34,30,61,32,65,50,100,77,51,24,36,27,27,73,48,48,41,69,69,56,36,36,76,71,50,39,32,46,61,93,57,39,58,90,45,91,32,98,52,58,76,82,82,51,44,48,61,40,49,96,71,26,62,42,70,70,52,47,35,71,28,62,70,57,52,61,50,49,55,24,50,48,46,41,51,37,56,48,50,36,33,58,59,32,42,79,72,80,41,47,65,75,82,46,54,75,42,77,47,76,38,68,55,97,87,39,83,46,74,40,55,37,29,64,34,5,52,49,38,17,20,71,70,63,32,33,70,46,43,48,43,26,73,77,68,59,48,77,52,60,45,99,87,62,52,45,40,67,51,35,23,50,80,38,30,75,46,94,66,58,88,84,79,65

Secondary structure (DSSP, 8-state):
-HHHHHHHHH-PPTT-GGGGG-B-TT--BTTTTB-HHHHHHTTSEE-SSEETBEESS----SEE--GGG--SHHHHHT-HHHHHHHHHHHHHHHHHHHHHHHHTTT--GGGTTT-EEEEEETTEEEEEE--HHHHHHHHHHH-HHHHHHHHHH----B-TT--BHHHHHHHTTT----TT--

Radius of gyration: 16.47 Å; Cα contacts (8 Å, |Δi|>4): 286; chains: 1; bounding box: 38×35×46 Å

Nearest PDB structures (foldseek):
  7sp4-assembly1_h  TM=2.870E-01  e=9.568E+00  Lederbergvirus Sf6

pLDDT: mean 95.59, std 5.51, range [72.81, 98.75]

Sequence (182 aa):
MLEALGVRETGLLSGDPKQYQFENPLSFIGKYQFGEILLIRLGYYKADIYYGHGADKKDWQGRWTKKKGIDSKLKFLNSPNVQEEAIREAFRVYWKDINDILSQQGQSINNYLGQKKTFNDKGKSKTITVTLSGIIAGAHLRGPNRVVELLLKGKVSYDELGTSILEYMDIFGGYDMTPKDF

Mean predicted aligned error: 3.13 Å

Foldseek 3Di:
DLQVQLCVVAVDHRPDLCSLQDADPQGQGHSNRHAQVLCVVVQQWDDCAAPVRPDVGHPRPGFGRCVVHRGDPVVSSVCPVVVVVSLLVLLLVLQVLLQVVVVVVVDHLVVQAQDWDWAQDVNDIDTFHQHSQLLSQLCSQVNNVQSNCCRPPVDWDAHPVRHISRVSSHSRPPPDDDNVSD